Protein AF-A0A0P7K338-F1 (afdb_monomer_lite)

Secondary structure (DSSP, 8-state):
--HHHHHTTS-----PPP-TTEEEEEEE-TT-S-S--SS-SS--TT--EEEEE---TT--SEEEEGGGEE-GGGGTT-EEEEEESS--HHHHTTTTGGGTTS-EEEEEEETTSEEEEES--SSB-TTS-B--SEEEEEEEE-GGG--EEEEEEPPTTSEEEEEHHHHHHHHHHHHHHH-S---HHHHEEEEEHHHHTT-EEE-

Structure (mmCIF, N/CA/C/O backbone):
data_AF-A0A0P7K338-F1
#
_entry.id   AF-A0A0P7K338-F1
#
loop_
_atom_site.group_PDB
_atom_site.id
_atom_site.type_symbol
_atom_site.label_atom_id
_atom_site.label_alt_id
_atom_site.label_comp_id
_atom_site.label_asym_id
_atom_site.label_entity_id
_atom_site.label_seq_id
_atom_site.pdbx_PDB_ins_code
_atom_sit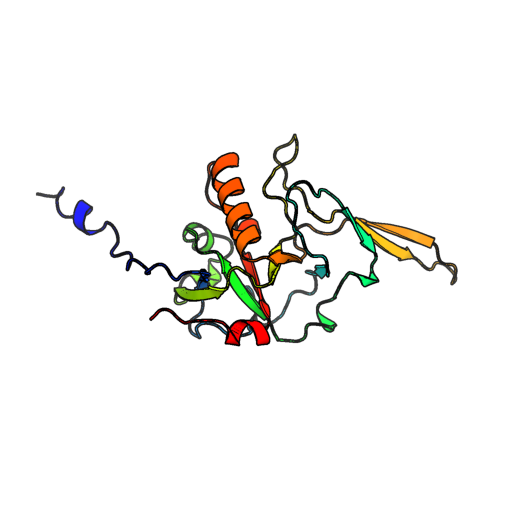e.Cartn_x
_atom_site.Cartn_y
_atom_site.Cartn_z
_atom_site.occupancy
_atom_site.B_iso_or_equiv
_atom_site.auth_seq_id
_atom_site.auth_comp_id
_atom_site.auth_asym_id
_atom_site.auth_atom_id
_atom_site.pdbx_PDB_model_num
ATOM 1 N N . MET A 1 1 ? -1.110 19.891 43.841 1.00 43.97 1 MET A N 1
ATOM 2 C CA . MET A 1 1 ? -2.452 19.425 43.417 1.00 43.97 1 MET A CA 1
ATOM 3 C C . MET A 1 1 ? -2.664 19.526 41.890 1.00 43.97 1 MET A C 1
ATOM 5 O O . MET A 1 1 ? -3.799 19.545 41.449 1.00 43.97 1 MET A O 1
ATOM 9 N N . ILE A 1 2 ? -1.595 19.533 41.072 1.00 40.31 2 ILE A N 1
ATOM 10 C CA . ILE A 1 2 ? -1.665 19.670 39.594 1.00 40.31 2 ILE A CA 1
ATOM 11 C C . ILE A 1 2 ? -1.212 18.378 38.876 1.00 40.31 2 ILE A C 1
ATOM 13 O O . ILE A 1 2 ? -1.628 18.087 37.762 1.00 40.31 2 ILE A O 1
ATOM 17 N N . THR A 1 3 ? -0.459 17.509 39.555 1.00 36.75 3 THR A N 1
ATOM 18 C CA . THR A 1 3 ? 0.111 16.278 38.978 1.00 36.75 3 THR A CA 1
ATOM 19 C C . THR A 1 3 ? -0.914 15.161 38.737 1.00 36.75 3 THR A C 1
ATOM 21 O O . THR A 1 3 ? -0.716 14.315 37.870 1.00 36.75 3 THR A O 1
ATOM 24 N N . LYS A 1 4 ? -2.050 15.166 39.453 1.00 36.22 4 LYS A N 1
ATOM 25 C CA . LYS A 1 4 ? -3.122 14.171 39.258 1.00 36.22 4 LYS A CA 1
ATOM 26 C C . LYS A 1 4 ? -3.992 14.441 38.024 1.00 36.22 4 LYS A C 1
ATOM 28 O O . LYS A 1 4 ? -4.578 13.497 37.509 1.00 36.22 4 LYS A O 1
ATOM 33 N N . LEU A 1 5 ? -4.037 15.677 37.515 1.00 32.03 5 LEU A N 1
ATOM 34 C CA . LEU A 1 5 ? -4.848 16.014 36.337 1.00 32.03 5 LEU A CA 1
ATOM 35 C C . LEU A 1 5 ? -4.173 15.567 35.028 1.00 32.03 5 LEU A C 1
ATOM 37 O O . LEU A 1 5 ? -4.840 15.066 34.133 1.00 32.03 5 LEU A O 1
ATOM 41 N N . LEU A 1 6 ? -2.839 15.639 34.954 1.00 29.81 6 LEU A N 1
ATOM 42 C CA . LEU A 1 6 ? -2.064 15.193 33.785 1.00 29.81 6 LEU A CA 1
ATOM 43 C C . LEU A 1 6 ? -2.003 13.665 33.632 1.00 29.81 6 LEU A C 1
ATOM 45 O O . LEU A 1 6 ? -1.716 13.165 32.550 1.00 29.81 6 LEU A O 1
ATOM 49 N N . THR A 1 7 ? -2.313 12.911 34.691 1.00 32.31 7 THR A N 1
ATOM 50 C CA . THR A 1 7 ? -2.378 11.441 34.612 1.00 32.31 7 THR A CA 1
ATOM 51 C C . THR A 1 7 ? -3.732 10.960 34.071 1.00 32.31 7 THR A C 1
ATOM 53 O O . THR A 1 7 ? -3.823 9.852 33.556 1.00 32.31 7 THR A O 1
ATOM 56 N N . LEU A 1 8 ? -4.770 11.806 34.119 1.00 31.03 8 LEU A N 1
ATOM 57 C CA . LEU A 1 8 ? -6.126 11.476 33.661 1.00 31.03 8 LEU A CA 1
ATOM 58 C C . LEU A 1 8 ? -6.358 11.746 32.161 1.00 31.03 8 LEU A C 1
ATOM 60 O O . LEU A 1 8 ? -7.398 11.374 31.631 1.00 31.03 8 LEU A O 1
ATOM 64 N N . ILE A 1 9 ? -5.389 12.367 31.476 1.00 34.53 9 ILE A N 1
ATOM 65 C CA . ILE A 1 9 ? -5.403 12.623 30.020 1.00 34.53 9 ILE A CA 1
ATOM 66 C C . ILE A 1 9 ? -4.460 11.644 29.290 1.00 34.53 9 ILE A C 1
ATOM 68 O O . ILE A 1 9 ? -4.141 11.806 28.118 1.00 34.53 9 ILE A O 1
ATOM 72 N N . LYS A 1 10 ? -4.039 10.555 29.947 1.00 37.25 10 LYS A N 1
ATOM 73 C CA . LYS A 1 10 ? -3.557 9.369 29.230 1.00 37.25 10 LYS A CA 1
ATOM 74 C C . LYS A 1 10 ? -4.766 8.579 28.743 1.00 37.25 10 LYS A C 1
ATOM 76 O O . LYS A 1 10 ? -5.203 7.625 29.369 1.00 37.25 10 LYS A O 1
ATOM 81 N N . SER A 1 11 ? -5.320 9.087 27.645 1.00 42.19 11 SER A N 1
ATOM 82 C CA . SER A 1 11 ? -5.909 8.319 26.557 1.00 42.19 11 SER A CA 1
ATOM 83 C C . SER A 1 11 ? -6.795 7.137 26.977 1.00 42.19 11 SER A C 1
ATOM 85 O O . SER A 1 11 ? -6.319 6.015 27.150 1.00 42.19 11 SER A O 1
ATOM 87 N N . ASN A 1 12 ? -8.111 7.367 27.014 1.00 36.34 12 ASN A N 1
ATOM 88 C CA . ASN A 1 12 ? -9.118 6.319 26.814 1.00 36.34 12 ASN A CA 1
ATOM 89 C C . ASN A 1 12 ? -8.981 5.748 25.385 1.00 36.34 12 ASN A C 1
ATOM 91 O O . ASN A 1 12 ? -9.866 5.917 24.547 1.00 36.34 12 ASN A O 1
ATOM 95 N N . VAL A 1 13 ? -7.852 5.105 25.074 1.00 49.19 13 VAL A N 1
ATOM 96 C CA . VAL A 1 13 ? -7.744 4.237 23.904 1.00 49.19 13 VAL A CA 1
ATOM 97 C C . VAL A 1 13 ? -8.618 3.049 24.248 1.00 49.19 13 VAL A C 1
ATOM 99 O O . VAL A 1 13 ? -8.261 2.215 25.078 1.00 49.19 13 VAL A O 1
ATOM 102 N N . LYS A 1 14 ? -9.815 3.029 23.666 1.00 54.53 14 LYS A N 1
ATOM 103 C CA . LYS A 1 14 ? -10.684 1.860 23.664 1.00 54.53 14 LYS A CA 1
ATOM 104 C C . LYS A 1 14 ? -9.824 0.700 23.168 1.00 54.53 14 LYS A C 1
ATOM 106 O O . LYS A 1 14 ? -9.408 0.706 22.015 1.00 54.53 14 LYS A O 1
ATOM 111 N N . GLN A 1 15 ? -9.475 -0.221 24.063 1.00 66.31 15 GLN A N 1
ATOM 112 C CA . GLN A 1 15 ? -8.642 -1.364 23.716 1.00 66.31 15 GLN A CA 1
ATOM 113 C C . GLN A 1 15 ? -9.436 -2.195 22.708 1.00 66.31 15 GLN A C 1
ATOM 115 O O . GLN A 1 15 ? -10.453 -2.795 23.057 1.00 66.31 15 GLN A O 1
ATOM 120 N N . ILE A 1 16 ? -9.037 -2.133 21.439 1.00 75.25 16 ILE A N 1
ATOM 121 C CA . ILE A 1 16 ? -9.683 -2.902 20.381 1.00 75.25 16 ILE A CA 1
ATOM 122 C C . ILE A 1 16 ? -9.280 -4.362 20.616 1.00 75.25 16 ILE A C 1
ATOM 124 O O . ILE A 1 16 ? -8.080 -4.639 20.672 1.00 75.25 16 ILE A O 1
ATOM 128 N N . PRO A 1 17 ? -10.234 -5.289 20.815 1.00 79.75 17 PRO A N 1
ATOM 129 C CA . PRO A 1 17 ? -9.889 -6.674 21.099 1.00 79.75 17 PRO A CA 1
ATOM 130 C C . PRO A 1 17 ? -9.141 -7.295 19.917 1.00 79.75 17 PRO A C 1
ATOM 132 O O . PRO A 1 17 ? -9.312 -6.891 18.768 1.00 79.75 17 PRO A O 1
ATOM 135 N N . GLU A 1 18 ? -8.310 -8.295 20.166 1.00 83.81 18 GLU A N 1
ATOM 136 C CA . GLU A 1 18 ? -7.727 -9.061 19.069 1.00 83.81 18 GLU A CA 1
ATOM 137 C C . GLU A 1 18 ? -8.797 -9.951 18.424 1.00 83.81 18 GLU A C 1
ATOM 139 O O . GLU A 1 18 ? -9.723 -10.428 19.084 1.00 83.81 18 GLU A O 1
ATOM 144 N N . LYS A 1 19 ? -8.673 -10.180 17.116 1.00 88.25 19 LYS A N 1
ATOM 145 C CA . LYS A 1 19 ? -9.502 -11.132 16.376 1.00 88.25 19 LYS A CA 1
ATOM 146 C C . LYS A 1 19 ? -8.582 -12.068 15.611 1.00 88.25 19 LYS A C 1
ATOM 148 O O . LYS A 1 19 ? -7.829 -11.622 14.746 1.00 88.25 19 LYS A O 1
ATOM 153 N N . GLU A 1 20 ? -8.644 -13.353 15.941 1.00 91.12 20 GLU A N 1
ATOM 154 C CA . GLU A 1 20 ? -7.806 -14.380 15.322 1.00 91.12 20 GLU A CA 1
ATOM 155 C C . GLU A 1 20 ? -7.922 -14.352 13.788 1.00 91.12 20 GLU A C 1
ATOM 157 O O . GLU A 1 20 ? -8.992 -14.104 13.225 1.00 91.12 20 GLU A O 1
ATOM 162 N N . GLY A 1 21 ? -6.787 -14.529 13.105 1.00 92.44 21 GLY A N 1
ATOM 163 C CA . GLY A 1 21 ? -6.700 -14.480 11.641 1.00 92.44 21 GLY A CA 1
ATOM 164 C C . GLY A 1 21 ? -6.956 -13.104 11.012 1.00 92.44 21 GLY A C 1
ATOM 165 O O . GLY A 1 21 ? -6.910 -12.979 9.791 1.00 92.44 21 GLY A O 1
ATOM 166 N N . CYS A 1 22 ? -7.203 -12.059 11.805 1.00 93.75 22 CYS A N 1
ATOM 167 C CA . CYS A 1 22 ? -7.485 -10.714 11.317 1.00 93.75 22 CYS A CA 1
ATOM 168 C C . CYS A 1 22 ? -6.488 -9.693 11.869 1.00 93.75 22 CYS A C 1
ATOM 170 O O . CYS A 1 22 ? -5.829 -9.912 12.885 1.00 93.75 22 CYS A O 1
ATOM 172 N N . ALA A 1 23 ? -6.404 -8.548 11.206 1.00 92.00 23 ALA A N 1
ATOM 173 C CA . ALA A 1 23 ? -5.727 -7.366 11.718 1.00 92.00 23 ALA A CA 1
ATOM 174 C C . ALA A 1 23 ? -6.585 -6.122 11.503 1.00 92.00 23 ALA A C 1
ATOM 176 O O . ALA A 1 23 ? -7.559 -6.143 10.746 1.00 92.00 23 ALA A O 1
ATOM 177 N N . ILE A 1 24 ? -6.248 -5.061 12.227 1.00 93.00 24 ILE A N 1
ATOM 178 C CA . ILE A 1 24 ? -7.016 -3.823 12.226 1.00 93.00 24 ILE A CA 1
ATOM 179 C C . ILE A 1 24 ? -6.519 -2.938 11.085 1.00 93.00 24 ILE A C 1
ATOM 181 O O . ILE A 1 24 ? -5.318 -2.776 10.860 1.00 93.00 24 ILE A O 1
ATOM 185 N N . ILE A 1 25 ? -7.474 -2.353 10.378 1.00 94.25 25 ILE A N 1
ATOM 186 C CA . ILE A 1 25 ? -7.258 -1.204 9.510 1.00 94.25 25 ILE A CA 1
ATOM 187 C C . ILE A 1 25 ? -8.110 -0.049 10.018 1.00 94.25 25 ILE A C 1
ATOM 189 O O . ILE A 1 25 ? -9.137 -0.255 10.678 1.00 94.25 25 ILE A O 1
ATOM 193 N N . HIS A 1 26 ? -7.724 1.167 9.661 1.00 92.31 26 HIS A N 1
ATOM 194 C CA . HIS A 1 26 ? -8.540 2.337 9.918 1.00 92.31 26 HIS A CA 1
ATOM 195 C C . HIS A 1 26 ? -8.686 3.233 8.695 1.00 92.31 26 HIS A C 1
ATOM 197 O O . HIS A 1 26 ? -7.924 3.163 7.731 1.00 92.31 26 HIS A O 1
ATOM 203 N N . ARG A 1 27 ? -9.695 4.098 8.739 1.00 90.88 27 ARG A N 1
ATOM 204 C CA . ARG A 1 27 ? -9.958 5.101 7.711 1.00 90.88 27 ARG A CA 1
ATOM 205 C C . ARG A 1 27 ? -10.500 6.379 8.331 1.00 90.88 27 ARG A C 1
ATOM 207 O O . ARG A 1 27 ? -11.447 6.329 9.115 1.00 90.88 27 ARG A O 1
ATOM 214 N N . TYR A 1 28 ? -9.938 7.511 7.921 1.00 88.44 28 TYR A N 1
ATOM 215 C CA . TYR A 1 28 ? -10.474 8.835 8.222 1.00 88.44 28 TYR A CA 1
ATOM 216 C C . TYR A 1 28 ? -11.585 9.178 7.224 1.00 88.44 28 TYR A C 1
ATOM 218 O O . TYR A 1 28 ? -11.314 9.411 6.045 1.00 88.44 28 TYR A O 1
ATOM 226 N N . SER A 1 29 ? -12.841 9.114 7.667 1.00 87.94 29 SER A N 1
ATOM 227 C CA . SER A 1 29 ? -14.023 9.445 6.864 1.00 87.94 29 SER A CA 1
ATOM 228 C C . SER A 1 29 ? -15.270 9.567 7.740 1.00 87.94 29 SER A C 1
ATOM 230 O O . SER A 1 29 ? -15.487 8.754 8.632 1.00 87.94 29 SER A O 1
ATOM 232 N N . ASN A 1 30 ? -16.165 10.505 7.439 1.00 88.00 30 ASN A N 1
ATOM 233 C CA . ASN A 1 30 ? -17.466 10.566 8.119 1.00 88.00 30 ASN A CA 1
ATOM 234 C C . ASN A 1 30 ? -18.442 9.463 7.672 1.00 88.00 30 ASN A C 1
ATOM 236 O O . ASN A 1 30 ? -19.353 9.123 8.422 1.00 88.00 30 ASN A O 1
ATOM 240 N N . ASP A 1 31 ? -18.203 8.849 6.510 1.00 87.94 31 ASP A N 1
ATOM 241 C CA . ASP A 1 31 ? -19.067 7.816 5.920 1.00 87.94 31 ASP A CA 1
ATOM 242 C C . ASP A 1 31 ? -18.612 6.381 6.256 1.00 87.94 31 ASP A C 1
ATOM 244 O O . ASP A 1 31 ? -19.127 5.408 5.704 1.00 87.94 31 ASP A O 1
ATOM 248 N N . GLY A 1 32 ? -17.609 6.215 7.124 1.00 88.19 32 GLY A N 1
ATOM 249 C CA . GLY A 1 32 ? -17.041 4.903 7.433 1.00 88.19 32 GLY A CA 1
ATOM 250 C C . GLY A 1 32 ? -16.167 4.346 6.306 1.00 88.19 32 GLY A C 1
ATOM 251 O O . GLY A 1 32 ? -15.305 5.043 5.771 1.00 88.19 32 GLY A O 1
ATOM 252 N N . PHE A 1 33 ? -16.351 3.071 5.952 1.00 88.75 33 PHE A N 1
ATOM 253 C CA . PHE A 1 33 ? -15.608 2.389 4.882 1.00 88.75 33 PHE A CA 1
ATOM 254 C C . PHE A 1 33 ? -16.433 2.369 3.589 1.00 88.75 33 PHE A C 1
ATOM 256 O O . PHE A 1 33 ? -17.432 1.663 3.483 1.00 88.75 33 PHE A O 1
ATOM 263 N N . THR A 1 34 ? -16.007 3.147 2.595 1.00 83.94 34 THR A N 1
ATOM 264 C CA . THR A 1 34 ? -16.685 3.329 1.304 1.00 83.94 34 THR A CA 1
ATOM 265 C C . THR A 1 34 ? -15.660 3.364 0.177 1.00 83.94 34 THR A C 1
ATOM 267 O O . THR A 1 34 ? -14.519 3.774 0.386 1.00 83.94 34 THR A O 1
ATOM 270 N N . CYS A 1 35 ? -16.058 2.974 -1.037 1.00 77.44 35 CYS A N 1
ATOM 271 C CA . CYS A 1 35 ? -15.207 3.083 -2.224 1.00 77.44 35 CYS A CA 1
ATOM 272 C C . CYS A 1 35 ? -15.053 4.546 -2.654 1.00 77.44 35 CYS A C 1
ATOM 274 O O . CYS A 1 35 ? -15.705 5.003 -3.590 1.00 77.44 35 CYS A O 1
ATOM 276 N N . LYS A 1 36 ? -14.220 5.286 -1.928 1.00 71.69 36 LYS A N 1
ATOM 277 C CA . LYS A 1 36 ? -13.873 6.667 -2.227 1.00 71.69 36 LYS A CA 1
ATOM 278 C C . LYS A 1 36 ? -12.359 6.854 -2.056 1.00 71.69 36 LYS A C 1
ATOM 280 O O . LYS A 1 36 ? -11.820 6.412 -1.029 1.00 71.69 36 LYS A O 1
ATOM 285 N N . PRO A 1 37 ? -11.686 7.491 -3.032 1.00 67.94 37 PRO A N 1
ATOM 286 C CA . PRO A 1 37 ? -10.260 7.806 -2.961 1.00 67.94 37 PRO A CA 1
ATOM 287 C C . PRO A 1 37 ? -9.898 8.610 -1.709 1.00 67.94 37 PRO A C 1
ATOM 289 O O . PRO A 1 37 ? -10.715 9.356 -1.161 1.00 67.94 37 PRO A O 1
ATOM 292 N N . LEU A 1 38 ? -8.645 8.470 -1.269 1.00 66.62 38 LEU A N 1
ATOM 293 C CA . LEU A 1 38 ? -8.162 9.087 -0.036 1.00 66.62 38 LEU A CA 1
ATOM 294 C C . LEU A 1 38 ? -8.154 10.624 -0.111 1.00 66.62 38 LEU A C 1
ATOM 296 O O . LEU A 1 38 ? -8.656 11.280 0.804 1.00 66.62 38 LEU A O 1
ATOM 300 N N . LYS A 1 39 ? -7.610 11.191 -1.201 1.00 66.00 39 LYS A N 1
ATOM 301 C CA . LYS A 1 39 ? -7.237 12.617 -1.300 1.00 66.00 39 LYS A CA 1
ATOM 302 C C . LYS A 1 39 ? -8.254 13.522 -2.003 1.00 66.00 39 LYS A C 1
ATOM 304 O O . LYS A 1 39 ? -8.375 14.682 -1.628 1.00 66.00 39 LYS A O 1
ATOM 309 N N . SER A 1 40 ? -8.999 13.039 -2.997 1.00 61.41 40 SER A N 1
ATOM 310 C CA . SER A 1 40 ? -10.081 13.820 -3.618 1.00 61.41 40 SER A CA 1
ATOM 311 C C . SER A 1 40 ? -11.006 12.930 -4.435 1.00 61.41 40 SER A C 1
ATOM 313 O O . SER A 1 40 ? -10.544 11.909 -4.930 1.00 61.41 40 SER A O 1
ATOM 315 N N . ASP A 1 41 ? -12.257 13.348 -4.641 1.00 53.78 41 ASP A N 1
ATOM 316 C CA . ASP A 1 41 ? -13.270 12.658 -5.465 1.00 53.78 41 ASP A CA 1
ATOM 317 C C . ASP A 1 41 ? -12.816 12.447 -6.924 1.00 53.78 41 ASP A C 1
ATOM 319 O O . ASP A 1 41 ? -13.400 11.651 -7.657 1.00 53.78 41 ASP A O 1
ATOM 323 N N . VAL A 1 42 ? -11.742 13.129 -7.330 1.00 47.09 42 VAL A N 1
ATOM 324 C CA . VAL A 1 42 ? -11.057 12.974 -8.608 1.00 47.09 42 VAL A CA 1
ATOM 325 C C . VAL A 1 42 ? -9.713 12.281 -8.358 1.00 47.09 42 VAL A C 1
ATOM 327 O O . VAL A 1 42 ? -8.822 12.833 -7.706 1.00 47.09 42 VAL A O 1
ATOM 330 N N . HIS A 1 43 ? -9.522 11.066 -8.876 1.00 48.59 43 HIS A N 1
ATOM 331 C CA . HIS A 1 43 ? -8.175 10.494 -8.924 1.00 48.59 43 HIS A CA 1
ATOM 332 C C . HIS A 1 43 ? -7.291 11.414 -9.773 1.00 48.59 43 HIS A C 1
ATOM 334 O O . HIS A 1 43 ? -7.592 11.678 -10.938 1.00 48.59 43 HIS A O 1
ATOM 340 N N . ARG A 1 44 ? -6.192 11.918 -9.200 1.00 48.72 44 ARG A N 1
ATOM 341 C CA . ARG A 1 44 ? -5.139 12.514 -10.025 1.00 48.72 44 ARG A CA 1
ATOM 342 C C . ARG A 1 44 ? -4.527 11.370 -10.833 1.00 48.72 44 ARG A C 1
ATOM 344 O O . ARG A 1 44 ? -4.085 10.386 -10.255 1.00 48.72 44 ARG A O 1
ATOM 351 N N . TYR A 1 45 ? -4.566 11.509 -12.152 1.00 48.78 45 TYR A N 1
ATOM 352 C CA . TYR A 1 45 ? -4.202 10.556 -13.208 1.00 48.78 45 TYR A CA 1
ATOM 353 C C . TYR A 1 45 ? -2.730 10.058 -13.204 1.00 48.78 45 TYR A C 1
ATOM 355 O O . TYR A 1 45 ? -2.125 9.961 -14.266 1.00 48.78 45 TYR A O 1
ATOM 363 N N . GLY A 1 46 ? -2.116 9.778 -12.049 1.00 59.66 46 GLY A N 1
ATOM 364 C CA . GLY A 1 46 ? -0.671 9.521 -11.952 1.00 59.66 46 GLY A CA 1
ATOM 365 C C . GLY A 1 46 ? -0.228 8.264 -11.204 1.00 59.66 46 GLY A C 1
ATOM 366 O O . GLY A 1 46 ? 0.957 7.966 -11.253 1.00 59.66 46 GLY A O 1
ATOM 367 N N . GLU A 1 47 ? -1.122 7.548 -10.517 1.00 75.81 47 GLU A N 1
ATOM 368 C CA . GLU A 1 47 ? -0.770 6.328 -9.770 1.00 75.81 47 GLU A CA 1
ATOM 369 C C . GLU A 1 47 ? -1.151 5.090 -10.589 1.00 75.81 47 GLU A C 1
ATOM 371 O O . GLU A 1 47 ? -2.296 4.977 -11.038 1.00 75.81 47 GLU A O 1
ATOM 376 N N . ASN A 1 48 ? -0.215 4.160 -10.773 1.00 81.56 48 ASN A N 1
ATOM 377 C CA . ASN A 1 48 ? -0.486 2.876 -11.410 1.00 81.56 48 ASN A CA 1
ATOM 378 C C . ASN A 1 48 ? -0.624 1.752 -10.385 1.00 81.56 48 ASN A C 1
ATOM 380 O O . ASN A 1 48 ? -0.096 1.825 -9.278 1.00 81.56 48 ASN A O 1
ATOM 384 N N . PHE A 1 49 ? -1.297 0.678 -10.787 1.00 86.00 49 PHE A N 1
ATOM 385 C CA . PHE A 1 49 ? -1.414 -0.545 -10.009 1.00 86.00 49 PHE A CA 1
ATOM 386 C C . PHE A 1 49 ? -0.740 -1.677 -10.780 1.00 86.00 49 PHE A C 1
ATOM 388 O O . PHE A 1 49 ? -1.215 -2.108 -11.829 1.00 86.00 49 PHE A O 1
ATOM 395 N N . ILE A 1 50 ? 0.397 -2.127 -10.277 1.00 89.44 50 ILE A N 1
ATOM 396 C CA . ILE A 1 50 ? 1.244 -3.141 -10.889 1.00 89.44 50 ILE A CA 1
ATOM 397 C C . ILE A 1 50 ? 0.775 -4.501 -10.366 1.00 89.44 50 ILE A C 1
ATOM 399 O O . ILE A 1 50 ? 0.835 -4.762 -9.163 1.00 89.44 50 ILE A O 1
ATOM 403 N N . ASP A 1 51 ? 0.270 -5.349 -11.258 1.00 88.69 51 ASP A N 1
ATOM 404 C CA . ASP A 1 51 ? -0.343 -6.653 -10.975 1.00 88.69 51 ASP A CA 1
ATOM 405 C C . ASP A 1 51 ? 0.713 -7.720 -10.656 1.00 88.69 51 ASP A C 1
ATOM 407 O O . ASP A 1 51 ? 0.854 -8.732 -11.335 1.00 88.69 51 ASP A O 1
ATOM 411 N N . ILE A 1 52 ? 1.487 -7.448 -9.609 1.00 90.75 52 ILE A N 1
ATOM 412 C CA . ILE A 1 52 ? 2.514 -8.316 -9.053 1.00 90.75 52 ILE A CA 1
ATOM 413 C C . ILE A 1 52 ? 2.259 -8.496 -7.560 1.00 90.75 52 ILE A C 1
ATOM 415 O O . ILE A 1 52 ? 1.938 -7.542 -6.845 1.00 90.75 52 ILE A O 1
ATOM 419 N N . VAL A 1 53 ? 2.428 -9.728 -7.082 1.00 94.69 53 VAL A N 1
ATOM 420 C CA . VAL A 1 53 ? 2.299 -10.064 -5.664 1.00 94.69 53 VAL A CA 1
ATOM 421 C C . VAL A 1 53 ? 3.678 -10.088 -5.020 1.00 94.69 53 VAL A C 1
ATOM 423 O O . VAL A 1 53 ? 4.513 -10.931 -5.340 1.00 94.69 53 VAL A O 1
ATOM 426 N N . ILE A 1 54 ? 3.902 -9.192 -4.066 1.00 95.44 54 ILE A N 1
ATOM 427 C CA . ILE A 1 54 ? 5.130 -9.145 -3.279 1.00 95.44 54 ILE A CA 1
ATOM 428 C C . ILE A 1 54 ? 5.015 -10.102 -2.095 1.00 95.44 54 ILE A C 1
ATOM 430 O O . ILE A 1 54 ? 4.220 -9.892 -1.176 1.00 95.44 54 ILE A O 1
ATOM 434 N N . THR A 1 55 ? 5.845 -11.142 -2.097 1.00 94.56 55 THR A N 1
ATOM 435 C CA . THR A 1 55 ? 5.930 -12.130 -1.007 1.00 94.56 55 THR A CA 1
ATOM 436 C C . THR A 1 55 ? 7.282 -12.143 -0.298 1.00 94.56 55 THR A C 1
ATOM 438 O O . THR A 1 55 ? 7.379 -12.687 0.802 1.00 94.56 55 THR A O 1
ATOM 441 N N . ASP A 1 56 ? 8.314 -11.544 -0.900 1.00 94.75 56 ASP A N 1
ATOM 442 C CA . ASP A 1 56 ? 9.669 -11.473 -0.354 1.00 94.75 56 ASP A CA 1
ATOM 443 C C . ASP A 1 56 ? 10.156 -10.019 -0.281 1.00 94.75 56 ASP A C 1
ATOM 445 O O . ASP A 1 56 ? 10.267 -9.318 -1.288 1.00 94.75 56 ASP A O 1
ATOM 449 N N . PHE A 1 57 ? 10.521 -9.570 0.921 1.00 94.88 57 PHE A N 1
ATOM 450 C CA . PHE A 1 57 ? 11.145 -8.268 1.114 1.00 94.88 57 PHE A CA 1
ATOM 451 C C . PHE A 1 57 ? 12.604 -8.222 0.694 1.00 94.88 57 PHE A C 1
ATOM 453 O O . PHE A 1 57 ? 13.268 -7.271 1.073 1.00 94.88 57 PHE A O 1
ATOM 460 N N . LYS A 1 58 ? 13.147 -9.177 -0.055 1.00 91.12 58 LYS A N 1
ATOM 461 C CA . LYS A 1 58 ? 14.435 -9.036 -0.752 1.00 91.12 58 LYS A CA 1
ATOM 462 C C . LYS A 1 58 ? 14.286 -8.576 -2.200 1.00 91.12 58 LYS A C 1
ATOM 464 O O . LYS A 1 58 ? 15.285 -8.177 -2.784 1.00 91.12 58 LYS A O 1
ATOM 469 N N . MET A 1 59 ? 13.069 -8.580 -2.749 1.00 90.50 59 MET A N 1
ATOM 470 C CA . MET A 1 59 ? 12.780 -8.057 -4.089 1.00 90.50 59 MET A CA 1
ATOM 471 C C . MET A 1 59 ? 13.114 -6.567 -4.162 1.00 90.50 59 MET A C 1
ATOM 473 O O . MET A 1 59 ? 12.664 -5.786 -3.316 1.00 90.50 59 MET A O 1
ATOM 477 N N . ARG A 1 60 ? 13.924 -6.157 -5.136 1.00 89.25 60 ARG A N 1
ATOM 478 C CA . ARG A 1 60 ? 14.400 -4.772 -5.260 1.00 89.25 60 ARG A CA 1
ATOM 479 C C . ARG A 1 60 ? 14.525 -4.401 -6.717 1.00 89.25 60 ARG A C 1
ATOM 481 O O . ARG A 1 60 ? 15.271 -5.049 -7.443 1.00 89.25 60 ARG A O 1
ATOM 488 N N . ASN A 1 61 ? 13.896 -3.293 -7.097 1.00 89.12 61 ASN A N 1
ATOM 489 C CA . ASN A 1 61 ? 13.985 -2.762 -8.451 1.00 89.12 61 ASN A CA 1
ATOM 490 C C . ASN A 1 61 ? 13.682 -3.815 -9.534 1.00 89.12 61 ASN A C 1
ATOM 492 O O . ASN A 1 61 ? 14.315 -3.822 -10.591 1.00 89.12 61 ASN A O 1
ATOM 496 N N . GLU A 1 62 ? 12.720 -4.698 -9.263 1.00 91.19 62 GLU A N 1
ATOM 497 C CA . GLU A 1 62 ? 12.265 -5.698 -10.219 1.00 91.19 62 GLU A CA 1
ATOM 498 C C . GLU A 1 62 ? 11.778 -5.017 -11.498 1.00 91.19 62 GLU A C 1
ATOM 500 O O . GLU A 1 62 ? 11.307 -3.870 -11.483 1.00 91.19 62 GLU A O 1
ATOM 505 N N . LYS A 1 63 ? 11.907 -5.738 -12.609 1.00 90.75 63 LYS A N 1
ATOM 506 C CA . LYS A 1 63 ? 11.468 -5.277 -13.924 1.00 90.75 63 LYS A CA 1
ATOM 507 C C . LYS A 1 63 ? 10.193 -6.008 -14.306 1.00 90.75 63 LYS A C 1
ATOM 509 O O . LYS A 1 63 ? 10.186 -7.235 -14.325 1.00 90.75 63 LYS A O 1
ATOM 514 N N . VAL A 1 64 ? 9.158 -5.255 -14.649 1.00 89.88 64 VAL A N 1
ATOM 515 C CA . VAL A 1 64 ? 7.877 -5.787 -15.138 1.00 89.88 64 VAL A CA 1
ATOM 516 C C . VAL A 1 64 ? 7.620 -5.305 -16.558 1.00 89.88 64 VAL A C 1
ATOM 518 O O . VAL A 1 64 ? 8.222 -4.332 -17.011 1.00 89.88 64 VAL A O 1
ATOM 521 N N . ASN A 1 65 ? 6.733 -5.965 -17.283 1.00 87.81 65 ASN A N 1
ATOM 522 C CA . ASN A 1 65 ? 6.259 -5.513 -18.584 1.00 87.81 65 ASN A CA 1
ATOM 523 C C . ASN A 1 65 ? 5.043 -4.582 -18.437 1.00 87.81 65 ASN A C 1
ATOM 525 O O . ASN A 1 65 ? 4.329 -4.608 -17.438 1.00 87.81 65 ASN A O 1
ATOM 529 N N . GLU A 1 66 ? 4.799 -3.727 -19.434 1.00 85.12 66 GLU A N 1
ATOM 530 C CA . GLU A 1 66 ? 3.676 -2.773 -19.406 1.00 85.12 66 GLU A CA 1
ATOM 531 C C . GLU A 1 66 ? 2.296 -3.448 -19.259 1.00 85.12 66 GLU A C 1
ATOM 533 O O . GLU A 1 66 ? 1.392 -2.859 -18.675 1.00 85.12 66 GLU A O 1
ATOM 538 N N . ASP A 1 67 ? 2.114 -4.680 -19.735 1.00 83.94 67 ASP A N 1
ATOM 539 C CA . ASP A 1 67 ? 0.863 -5.442 -19.599 1.00 83.94 67 ASP A CA 1
ATOM 540 C C . ASP A 1 67 ? 0.562 -5.897 -18.158 1.00 83.94 67 ASP A C 1
ATOM 542 O O . ASP A 1 67 ? -0.597 -6.166 -17.811 1.00 83.94 67 ASP A O 1
ATOM 546 N N . GLU A 1 68 ? 1.581 -5.904 -17.296 1.00 84.44 68 GLU A N 1
ATOM 547 C CA . GLU A 1 68 ? 1.446 -6.093 -15.849 1.00 84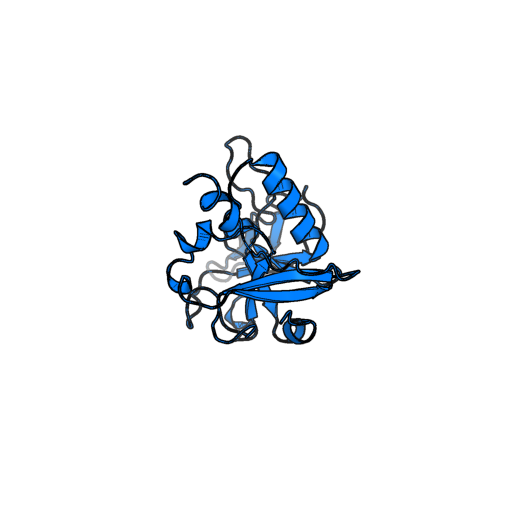.44 68 GLU A CA 1
ATOM 548 C C . GLU A 1 68 ? 0.957 -4.811 -15.153 1.00 84.44 68 GLU A C 1
ATOM 550 O O . GLU A 1 68 ? 0.562 -4.847 -13.990 1.00 84.44 68 GLU A O 1
ATOM 555 N N . ILE A 1 69 ? 0.908 -3.671 -15.850 1.00 82.81 69 ILE A N 1
ATOM 556 C CA . ILE A 1 69 ? 0.391 -2.416 -15.304 1.00 82.81 69 ILE A CA 1
ATOM 557 C C . ILE A 1 69 ? -1.098 -2.286 -15.597 1.00 82.81 69 ILE A C 1
ATOM 559 O O . ILE A 1 69 ? -1.540 -2.080 -16.729 1.00 82.81 69 ILE A O 1
ATOM 563 N N . LYS A 1 70 ? -1.900 -2.318 -14.539 1.00 75.19 70 LYS A N 1
ATOM 564 C CA . LYS A 1 70 ? -3.311 -1.953 -14.591 1.00 75.19 70 LYS A CA 1
ATOM 565 C C . LYS A 1 70 ? -3.416 -0.442 -14.380 1.00 75.19 70 LYS A C 1
ATOM 567 O O . LYS A 1 70 ? -3.204 0.074 -13.283 1.00 75.19 70 LYS A O 1
ATOM 572 N N . THR A 1 71 ? -3.726 0.290 -15.447 1.00 63.53 71 THR A N 1
ATOM 573 C CA . THR A 1 71 ? -4.014 1.726 -15.342 1.00 63.53 71 THR A CA 1
ATOM 574 C C . THR A 1 71 ? -5.393 1.963 -14.730 1.00 63.53 71 THR A C 1
ATOM 576 O O . THR A 1 71 ? -6.300 1.135 -14.823 1.00 63.53 71 THR A O 1
ATOM 579 N N . THR A 1 72 ? -5.560 3.133 -14.114 1.00 54.81 72 THR A N 1
ATOM 580 C CA . THR A 1 72 ? -6.763 3.560 -13.379 1.00 54.81 72 THR A CA 1
ATOM 581 C C . THR A 1 72 ? -8.060 3.523 -14.196 1.00 54.81 72 THR A C 1
ATOM 583 O O . THR A 1 72 ? -9.133 3.373 -13.614 1.00 54.81 72 THR A O 1
ATOM 586 N N . VAL A 1 73 ? -7.981 3.562 -15.532 1.00 51.69 73 VAL A N 1
ATOM 587 C CA . VAL A 1 73 ? -9.133 3.393 -16.442 1.00 51.69 73 VAL A CA 1
ATOM 588 C C . VAL A 1 73 ? -9.703 1.965 -16.389 1.00 51.69 73 VAL A C 1
ATOM 590 O O . VAL A 1 73 ? -10.891 1.765 -16.599 1.00 51.69 73 VAL A O 1
ATOM 593 N N . TYR A 1 74 ? -8.902 0.962 -16.017 1.00 48.34 74 TYR A N 1
ATOM 594 C CA . TYR A 1 74 ? -9.374 -0.409 -15.764 1.00 48.34 74 TYR A CA 1
ATOM 595 C C . TYR A 1 74 ? -9.966 -0.591 -14.355 1.00 48.34 74 TYR A C 1
ATOM 597 O O . TYR A 1 74 ? -10.534 -1.630 -14.022 1.00 48.34 74 TYR A O 1
ATOM 605 N N . MET A 1 75 ? -9.817 0.425 -13.506 1.00 54.25 75 MET A N 1
ATOM 606 C CA . MET A 1 75 ? -10.076 0.377 -12.072 1.00 54.25 75 MET A CA 1
ATOM 607 C C . MET A 1 75 ? -11.203 1.322 -11.646 1.00 54.25 75 MET A C 1
ATOM 609 O O . MET A 1 75 ? -11.274 1.695 -10.476 1.00 54.25 75 MET A O 1
ATOM 613 N N . GLU A 1 76 ? -12.087 1.710 -12.567 1.00 53.28 76 GLU A N 1
ATOM 614 C CA . GLU A 1 76 ? -13.181 2.649 -12.316 1.00 53.28 76 GLU A CA 1
ATOM 615 C C . GLU A 1 76 ? -13.924 2.351 -10.990 1.00 53.28 76 GLU A C 1
ATOM 617 O O . GLU A 1 76 ? -14.666 1.378 -10.840 1.00 53.28 76 GLU A O 1
ATOM 622 N N . GLN A 1 77 ? -13.693 3.230 -10.006 1.00 53.94 77 GLN A N 1
ATOM 623 C CA . GLN A 1 77 ? -14.563 3.526 -8.859 1.00 53.94 77 GLN A CA 1
ATOM 624 C C . GLN A 1 77 ? -14.839 2.412 -7.830 1.00 53.94 77 GLN A C 1
ATOM 626 O O . GLN A 1 77 ? -15.875 2.423 -7.162 1.00 53.94 77 GLN A O 1
ATOM 631 N N . LYS A 1 78 ? -13.924 1.460 -7.625 1.00 63.28 78 LYS A N 1
ATOM 632 C CA . LYS A 1 78 ? -14.127 0.363 -6.656 1.00 63.28 78 LYS A CA 1
ATOM 633 C C . LYS A 1 78 ? -13.061 0.277 -5.570 1.00 63.28 78 LYS A C 1
ATOM 635 O O . LYS A 1 78 ? -12.748 -0.828 -5.157 1.00 63.28 78 LYS A O 1
ATOM 640 N N . TRP A 1 79 ? -12.528 1.395 -5.078 1.00 69.94 79 TRP A N 1
ATOM 641 C CA . TRP A 1 79 ? -11.401 1.374 -4.134 1.00 69.94 79 TRP A CA 1
ATOM 642 C C . TRP A 1 79 ? -11.674 2.219 -2.903 1.00 69.94 79 TRP A C 1
ATOM 644 O O . TRP A 1 79 ? -12.179 3.334 -3.009 1.00 69.94 79 TRP A O 1
ATOM 654 N N . SER A 1 80 ? -11.338 1.691 -1.734 1.00 72.06 80 SER A N 1
ATOM 655 C CA . SER A 1 80 ? -11.356 2.403 -0.461 1.00 72.06 80 SER A CA 1
ATOM 656 C C . SER A 1 80 ? -9.925 2.613 -0.004 1.00 72.06 80 SER A C 1
ATOM 658 O O . SER A 1 80 ? -9.243 1.641 0.324 1.00 72.06 80 SER A O 1
ATOM 660 N N . GLY A 1 81 ? -9.490 3.873 0.020 1.00 78.62 81 GLY A N 1
ATOM 661 C CA . GLY A 1 81 ? -8.235 4.246 0.666 1.00 78.62 81 GLY A CA 1
ATOM 662 C C . GLY A 1 81 ? -8.367 4.075 2.176 1.00 78.62 81 GLY A C 1
ATOM 663 O O . GLY A 1 81 ? -9.286 4.637 2.783 1.00 78.62 81 GLY A O 1
ATOM 664 N N . CYS A 1 82 ? -7.477 3.278 2.753 1.00 83.62 82 CYS A N 1
ATOM 665 C CA . CYS A 1 82 ? -7.423 2.935 4.168 1.00 83.62 82 CYS A CA 1
ATOM 666 C C . CYS A 1 82 ? -5.967 2.984 4.653 1.00 83.62 82 CYS A C 1
ATO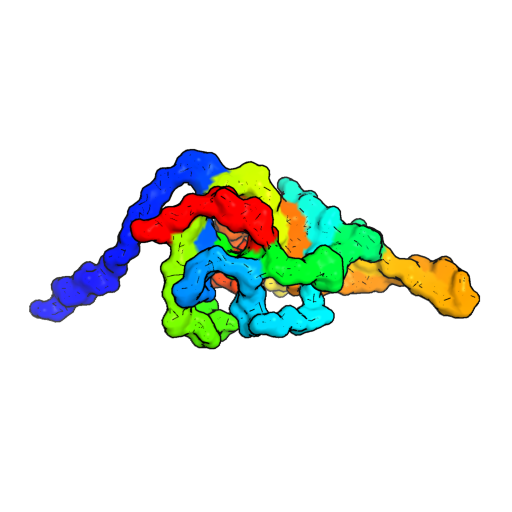M 668 O O . CYS A 1 82 ? -5.030 3.140 3.870 1.00 83.62 82 CYS A O 1
ATOM 670 N N . PHE A 1 83 ? -5.786 2.796 5.954 1.00 83.81 83 PHE A N 1
ATOM 671 C CA . PHE A 1 83 ? -4.486 2.708 6.596 1.00 83.81 83 PHE A CA 1
ATOM 672 C C . PHE A 1 83 ? -4.395 1.451 7.449 1.00 83.81 83 PHE A C 1
ATOM 674 O O . PHE A 1 83 ? -5.368 1.032 8.081 1.00 83.81 83 PHE A O 1
ATOM 681 N N . LEU A 1 84 ? -3.203 0.874 7.491 1.00 85.50 84 LEU A N 1
ATOM 682 C CA . LEU A 1 84 ? -2.810 -0.102 8.499 1.00 85.50 84 LEU A CA 1
ATOM 683 C C . LEU A 1 84 ? -2.878 0.543 9.892 1.00 85.50 84 LEU A C 1
ATOM 685 O O . LEU A 1 84 ? -2.567 1.727 10.040 1.00 85.50 84 LEU A O 1
ATOM 689 N N . ASP A 1 85 ? -3.288 -0.209 10.916 1.00 82.69 85 ASP A N 1
ATOM 690 C CA . ASP A 1 85 ? -3.446 0.345 12.264 1.00 82.69 85 ASP A CA 1
ATOM 691 C C . ASP A 1 85 ? -2.105 0.657 12.950 1.00 82.69 85 ASP A C 1
ATOM 693 O O . ASP A 1 85 ? -1.489 -0.178 13.610 1.00 82.69 85 ASP A O 1
ATOM 697 N N . VAL A 1 86 ? -1.646 1.894 12.759 1.00 79.19 86 VAL A N 1
ATOM 698 C CA . VAL A 1 86 ? -0.490 2.511 13.418 1.00 79.19 86 VAL A CA 1
ATOM 699 C C . VAL A 1 86 ? -0.843 3.923 13.887 1.00 79.19 86 VAL A C 1
ATOM 701 O O . VAL A 1 86 ? -1.905 4.456 13.549 1.00 79.19 86 VAL A O 1
ATOM 704 N N . ASP A 1 87 ? 0.040 4.548 14.673 1.00 79.88 87 ASP A N 1
ATOM 705 C CA . ASP A 1 87 ? -0.123 5.957 15.029 1.00 79.88 87 ASP A CA 1
ATOM 706 C C . ASP A 1 87 ? 0.071 6.858 13.801 1.00 79.88 87 ASP A C 1
ATOM 708 O O . ASP A 1 87 ? 1.177 7.228 13.409 1.00 79.88 87 ASP A O 1
ATOM 712 N N . THR A 1 88 ? -1.055 7.214 13.202 1.00 80.12 88 THR A N 1
ATOM 713 C CA . THR A 1 88 ? -1.188 8.103 12.050 1.00 80.12 88 THR A CA 1
ATOM 714 C C . THR A 1 88 ? -1.513 9.540 12.450 1.00 80.12 88 THR A C 1
ATOM 716 O O . THR A 1 88 ? -1.843 10.344 11.584 1.00 80.12 88 THR A O 1
ATOM 719 N N . THR A 1 89 ? -1.455 9.896 13.740 1.00 84.12 89 THR A N 1
ATOM 720 C CA . THR A 1 89 ? -1.840 11.242 14.211 1.00 84.12 89 THR A CA 1
ATOM 721 C C . THR A 1 89 ? -1.000 12.321 13.537 1.00 84.12 89 THR A C 1
ATOM 723 O O . THR A 1 89 ? -1.539 13.297 13.031 1.00 84.12 89 THR A O 1
ATOM 726 N N . HIS A 1 90 ? 0.303 12.080 13.410 1.00 86.06 90 HIS A N 1
ATOM 727 C CA . HIS A 1 90 ? 1.227 12.972 12.712 1.00 86.06 90 HIS A CA 1
ATOM 728 C C . HIS A 1 90 ? 0.885 13.185 11.225 1.00 86.06 90 HIS A C 1
ATOM 730 O O . HIS A 1 90 ? 1.208 14.226 10.658 1.00 86.06 90 HIS A O 1
ATOM 736 N N . LEU A 1 91 ? 0.191 12.236 10.582 1.00 86.12 91 LEU A N 1
ATOM 737 C CA . LEU A 1 91 ? -0.266 12.402 9.202 1.00 86.12 91 LEU A CA 1
ATOM 738 C C . LEU A 1 91 ? -1.392 13.439 9.107 1.00 86.12 91 LEU A C 1
ATOM 740 O O . LEU A 1 91 ? -1.486 14.121 8.088 1.00 86.12 91 LEU A O 1
ATOM 744 N N . LEU A 1 92 ? -2.213 13.597 10.154 1.00 86.69 92 LEU A N 1
ATOM 745 C CA . LEU A 1 92 ? -3.266 14.621 10.224 1.00 86.69 92 LEU A CA 1
ATOM 746 C C . LEU A 1 92 ? -2.698 16.036 10.373 1.00 86.69 92 LEU A C 1
ATOM 748 O O . LEU A 1 92 ? -3.356 16.989 9.974 1.00 86.69 92 LEU A O 1
ATOM 752 N N . ASP A 1 93 ? -1.477 16.183 10.880 1.00 85.94 93 ASP A N 1
ATOM 753 C CA . ASP A 1 93 ? -0.780 17.475 10.898 1.00 85.94 93 ASP A CA 1
ATOM 754 C C . ASP A 1 93 ? -0.092 17.780 9.553 1.00 85.94 93 ASP A C 1
ATOM 756 O O . ASP A 1 93 ? 0.327 18.909 9.297 1.00 85.94 93 ASP A O 1
ATOM 760 N N . GLY A 1 94 ? 0.011 16.781 8.669 1.00 85.31 94 GLY A N 1
ATOM 761 C CA . GLY A 1 94 ? 0.713 16.867 7.393 1.00 85.31 94 GLY A CA 1
ATOM 762 C C . GLY A 1 94 ? -0.162 16.492 6.200 1.00 85.31 94 GLY A C 1
ATOM 763 O O . GLY A 1 94 ? -1.122 17.186 5.846 1.00 85.31 94 GLY A O 1
ATOM 764 N N . VAL A 1 95 ? 0.209 15.390 5.542 1.00 82.50 95 VAL A N 1
ATOM 765 C CA . VAL A 1 95 ? -0.348 14.959 4.247 1.00 82.50 95 VAL A CA 1
ATOM 766 C C . VAL A 1 95 ? -1.844 14.635 4.281 1.00 82.50 95 VAL A C 1
ATOM 768 O O . VAL A 1 95 ? -2.473 14.658 3.227 1.00 82.50 95 VAL A O 1
ATOM 771 N N . LEU A 1 96 ? -2.426 14.398 5.461 1.00 85.81 96 LEU A N 1
ATOM 772 C CA . LEU A 1 96 ? -3.855 14.149 5.689 1.00 85.81 96 LEU A CA 1
ATOM 773 C C . LEU A 1 96 ? -4.558 15.287 6.442 1.00 85.81 96 LEU A C 1
ATOM 775 O O . LEU A 1 96 ? -5.654 15.086 6.957 1.00 85.81 96 LEU A O 1
ATOM 779 N N . SER A 1 97 ? -3.985 16.490 6.499 1.00 86.81 97 SER A N 1
ATOM 780 C CA . SER A 1 97 ? -4.590 17.640 7.201 1.00 86.81 97 SER A CA 1
ATOM 781 C C . SER A 1 97 ? -6.008 17.994 6.756 1.00 86.81 97 SER A C 1
ATOM 783 O O . SER A 1 97 ? -6.843 18.382 7.575 1.00 86.81 97 SER A O 1
ATOM 785 N N . PHE A 1 98 ? -6.340 17.751 5.490 1.00 83.94 98 PHE A N 1
ATOM 786 C CA . PHE A 1 98 ? -7.698 17.898 4.957 1.00 83.94 98 PHE A CA 1
ATOM 787 C C . PHE A 1 98 ? -8.718 16.889 5.535 1.00 83.94 98 PHE A C 1
ATOM 789 O O . PHE A 1 98 ? -9.915 17.048 5.316 1.00 83.94 98 PHE A O 1
ATOM 796 N N . ARG A 1 99 ? -8.262 15.864 6.269 1.00 85.19 99 ARG A N 1
ATOM 797 C CA . ARG A 1 99 ? -9.066 14.856 6.989 1.00 85.19 99 ARG A CA 1
ATOM 798 C C . ARG A 1 99 ? -9.057 15.058 8.509 1.00 85.19 99 ARG A C 1
ATOM 800 O O . ARG A 1 99 ? -9.610 14.231 9.223 1.00 85.19 99 ARG A O 1
ATOM 807 N N . SER A 1 100 ? -8.450 16.131 9.020 1.00 86.38 100 SER A N 1
ATOM 808 C CA . SER A 1 100 ? -8.319 16.396 10.467 1.00 86.38 100 SER A CA 1
ATOM 809 C C . SER A 1 100 ? -9.650 16.458 11.229 1.00 86.38 100 SER A C 1
ATOM 811 O O . SER A 1 100 ? -9.674 16.214 12.433 1.00 86.38 100 SER A O 1
ATOM 813 N N . LEU A 1 101 ? -10.755 16.750 10.535 1.00 87.50 101 LEU A N 1
ATOM 814 C CA . LEU A 1 101 ? -12.106 16.805 11.102 1.00 87.50 101 LEU A CA 1
ATOM 815 C C . LEU A 1 101 ? -12.944 15.543 10.830 1.00 87.50 101 LEU A C 1
ATOM 817 O O . LEU A 1 101 ? -14.090 15.479 11.270 1.00 87.50 101 LEU A O 1
ATOM 821 N N . ASP A 1 102 ? -12.409 14.559 10.102 1.00 88.69 102 ASP A N 1
ATOM 822 C CA . ASP A 1 102 ? -13.130 13.330 9.773 1.00 88.69 102 ASP A CA 1
ATOM 823 C C . ASP A 1 102 ? -13.047 12.298 10.909 1.00 88.69 102 ASP A C 1
ATOM 825 O O . ASP A 1 102 ? -12.029 12.159 11.592 1.00 88.69 102 ASP A O 1
ATOM 829 N N . ASN A 1 103 ? -14.099 11.488 11.059 1.00 89.81 103 ASN A N 1
ATOM 830 C CA . ASN A 1 103 ? -14.104 10.372 12.009 1.00 89.81 103 ASN A CA 1
ATOM 831 C C . ASN A 1 103 ? -13.033 9.317 11.664 1.00 89.81 103 ASN A C 1
ATOM 833 O O . ASN A 1 103 ? -12.917 8.888 10.513 1.00 89.81 103 ASN A O 1
ATOM 837 N N . LYS A 1 104 ? -12.298 8.826 12.672 1.00 90.56 104 LYS A N 1
ATOM 838 C CA . LYS A 1 104 ? -11.410 7.655 12.542 1.00 90.56 104 LYS A CA 1
ATOM 839 C C . LYS A 1 104 ? -12.218 6.374 12.768 1.00 90.56 104 LYS A C 1
ATOM 841 O O . LYS A 1 104 ? -12.616 6.078 13.890 1.00 90.56 104 LYS A O 1
ATOM 846 N N . ASN A 1 105 ? -12.455 5.614 11.703 1.00 91.50 105 ASN A N 1
ATOM 847 C CA . ASN A 1 105 ? -13.213 4.361 11.736 1.00 91.50 105 ASN A CA 1
ATOM 848 C C . ASN A 1 105 ? -12.267 3.171 11.734 1.00 91.50 105 ASN A C 1
ATOM 850 O O . ASN A 1 105 ? -11.276 3.199 11.010 1.00 91.50 105 ASN A O 1
ATOM 854 N N . PHE A 1 106 ? -12.615 2.113 12.462 1.00 93.44 106 PHE A N 1
ATOM 855 C CA . PHE A 1 106 ? -11.810 0.899 12.572 1.00 93.44 106 PHE A CA 1
ATOM 856 C C . PHE A 1 106 ? -12.578 -0.323 12.066 1.00 93.44 106 PHE A C 1
ATOM 858 O O . PHE A 1 106 ? -13.798 -0.427 12.227 1.00 93.44 106 PHE A O 1
ATOM 865 N N . ALA A 1 107 ? -11.858 -1.266 11.470 1.00 94.75 107 ALA A N 1
ATOM 866 C CA . ALA A 1 107 ? -12.405 -2.550 11.061 1.00 94.75 107 ALA A CA 1
ATOM 867 C C . ALA A 1 107 ? -11.345 -3.648 11.150 1.00 94.75 107 ALA A C 1
ATOM 869 O O . ALA A 1 107 ? -10.159 -3.394 10.950 1.00 94.75 107 ALA A O 1
ATOM 870 N N . TYR A 1 108 ? -11.787 -4.880 11.395 1.00 95.56 108 TYR A N 1
ATOM 871 C CA . TYR A 1 108 ? -10.959 -6.058 11.155 1.00 95.56 108 TYR A CA 1
ATOM 872 C C . TYR A 1 108 ? -10.998 -6.436 9.680 1.00 95.56 108 TYR A C 1
ATOM 874 O O . TYR A 1 108 ? -12.081 -6.492 9.087 1.00 95.56 108 TYR A O 1
ATOM 882 N N . PHE A 1 109 ? -9.837 -6.780 9.134 1.00 94.94 109 PHE A N 1
ATOM 883 C CA . PHE A 1 109 ? -9.680 -7.360 7.807 1.00 94.94 109 PHE A CA 1
ATOM 884 C C . PHE A 1 109 ? -8.877 -8.679 7.893 1.00 94.94 109 PHE A C 1
ATOM 886 O O . PHE A 1 109 ? -7.966 -8.772 8.725 1.00 94.94 109 PHE A O 1
ATOM 893 N N . PRO A 1 110 ? -9.208 -9.723 7.107 1.00 95.06 110 PRO A N 1
ATOM 894 C CA . PRO A 1 110 ? -8.518 -11.014 7.192 1.00 95.06 110 PRO A CA 1
ATOM 895 C C . PRO A 1 110 ? -7.072 -10.952 6.673 1.00 95.06 110 PRO A C 1
ATOM 897 O O . PRO A 1 110 ? -6.815 -10.410 5.597 1.00 95.06 110 PRO A O 1
ATOM 900 N N . LYS A 1 111 ? -6.125 -11.516 7.435 1.00 94.00 111 LYS A N 1
ATOM 901 C CA . LYS A 1 111 ? -4.672 -11.456 7.170 1.00 94.00 111 LYS A CA 1
ATOM 902 C C . LYS A 1 111 ? -4.229 -12.207 5.907 1.00 94.00 111 LYS A C 1
ATOM 904 O O . LYS A 1 111 ? -3.204 -11.858 5.323 1.00 94.00 111 LYS A O 1
ATOM 909 N N . ASP A 1 112 ? -4.999 -13.205 5.483 1.00 92.69 112 ASP A N 1
ATOM 910 C CA . ASP A 1 112 ? -4.735 -14.066 4.322 1.00 92.69 112 ASP A CA 1
ATOM 911 C C . ASP A 1 112 ? -5.079 -13.405 2.975 1.00 92.69 112 ASP A C 1
ATOM 913 O O . ASP A 1 112 ? -4.738 -13.928 1.914 1.00 92.69 112 ASP A O 1
ATOM 917 N N . LYS A 1 113 ? -5.768 -12.258 2.988 1.00 94.12 113 LYS A N 1
ATOM 918 C CA . LYS A 1 113 ? -6.186 -11.559 1.768 1.00 94.12 113 LYS A CA 1
ATOM 919 C C . LYS A 1 113 ? -5.072 -10.685 1.209 1.00 94.12 113 LYS A C 1
ATOM 921 O O . LYS A 1 113 ? -4.305 -10.072 1.945 1.00 94.12 113 LYS A O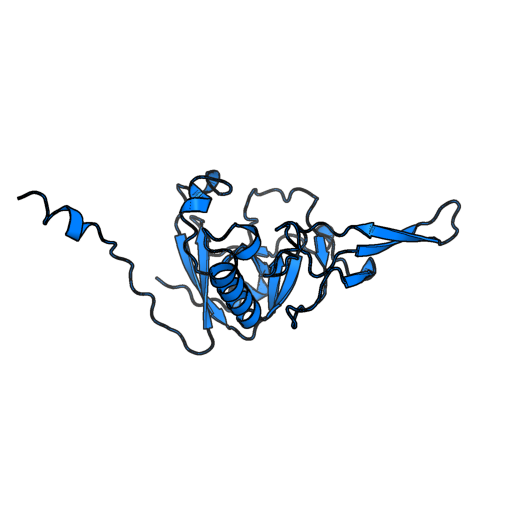 1
ATOM 926 N N . LEU A 1 114 ? -5.034 -10.581 -0.117 1.00 93.94 114 LEU A N 1
ATOM 927 C CA . LEU A 1 114 ? -4.205 -9.599 -0.808 1.00 93.94 114 LEU A CA 1
ATOM 928 C C . LEU A 1 114 ? -4.785 -8.198 -0.627 1.00 93.94 114 LEU A C 1
ATOM 930 O O . LEU A 1 114 ? -5.999 -8.018 -0.655 1.00 93.94 114 LEU A O 1
ATOM 934 N N . ILE A 1 115 ? -3.919 -7.208 -0.496 1.00 93.19 115 ILE A N 1
ATOM 935 C CA . ILE A 1 115 ? -4.261 -5.787 -0.496 1.00 93.19 115 ILE A CA 1
ATOM 936 C C . ILE A 1 115 ? -3.322 -5.045 -1.435 1.00 93.19 115 ILE A C 1
ATOM 938 O O . ILE A 1 115 ? -2.256 -5.555 -1.783 1.00 93.19 115 ILE A O 1
ATOM 942 N N . TRP A 1 116 ? -3.705 -3.834 -1.818 1.00 92.88 116 TRP A N 1
ATOM 943 C CA . TRP A 1 116 ? -2.840 -2.957 -2.592 1.00 92.88 116 TRP A CA 1
ATOM 944 C C . TRP A 1 116 ? -2.091 -2.025 -1.657 1.00 92.88 116 TRP A C 1
ATOM 946 O O . TRP A 1 116 ? -2.708 -1.309 -0.873 1.00 92.88 116 TRP A O 1
ATOM 956 N N . VAL A 1 117 ? -0.768 -2.034 -1.740 1.00 93.69 117 VAL A N 1
ATOM 957 C CA . VAL A 1 117 ? 0.126 -1.199 -0.930 1.00 93.69 117 VAL A CA 1
ATOM 958 C C . VAL A 1 117 ? 1.071 -0.432 -1.840 1.00 93.69 117 VAL A C 1
ATOM 960 O O . VAL A 1 117 ? 1.308 -0.856 -2.970 1.00 93.69 117 VAL A O 1
ATOM 963 N N . ARG A 1 118 ? 1.641 0.677 -1.361 1.00 93.12 118 ARG A N 1
ATOM 964 C CA . ARG A 1 118 ? 2.667 1.398 -2.127 1.00 93.12 118 ARG A CA 1
ATOM 965 C C . ARG A 1 118 ? 3.839 0.481 -2.481 1.00 93.12 118 ARG A C 1
ATOM 967 O O . ARG A 1 118 ? 4.251 -0.353 -1.663 1.00 93.12 118 ARG A O 1
ATOM 974 N N . ASN A 1 119 ? 4.373 0.675 -3.681 1.00 94.06 119 ASN A N 1
ATOM 975 C CA . ASN A 1 119 ? 5.509 -0.017 -4.276 1.00 94.06 119 ASN A CA 1
ATOM 976 C C . ASN A 1 119 ? 6.824 0.402 -3.601 1.00 94.06 119 ASN A C 1
ATOM 978 O O . ASN A 1 119 ? 7.674 1.060 -4.196 1.00 94.06 119 ASN A O 1
ATOM 982 N N . ILE A 1 120 ? 6.972 0.041 -2.329 1.00 94.06 120 ILE A N 1
ATOM 983 C CA . ILE A 1 120 ? 8.118 0.415 -1.508 1.00 94.06 120 ILE A CA 1
ATOM 984 C C . ILE A 1 120 ? 8.508 -0.702 -0.536 1.00 94.06 120 ILE A C 1
ATOM 986 O O . ILE A 1 120 ? 7.679 -1.244 0.207 1.00 94.06 120 ILE A O 1
ATOM 990 N N . SER A 1 121 ? 9.799 -1.023 -0.557 1.00 94.00 121 SER A N 1
ATOM 991 C CA . SER A 1 121 ? 10.489 -1.924 0.359 1.00 94.00 121 SER A CA 1
ATOM 992 C C . SER A 1 121 ? 10.528 -1.349 1.778 1.00 94.00 121 SER A C 1
ATOM 994 O O . SER A 1 121 ? 10.695 -0.143 1.938 1.00 94.00 121 SER A O 1
ATOM 996 N N . PRO A 1 122 ? 10.459 -2.190 2.829 1.00 94.00 122 PRO A N 1
ATOM 997 C CA . PRO A 1 122 ? 10.668 -1.724 4.202 1.00 94.00 122 PRO A CA 1
ATOM 998 C C . PRO A 1 122 ? 12.114 -1.277 4.487 1.00 94.00 122 PRO A C 1
ATOM 1000 O O . PRO A 1 122 ? 12.369 -0.597 5.479 1.00 94.00 122 PRO A O 1
ATOM 1003 N N . TYR A 1 123 ? 13.057 -1.682 3.635 1.00 92.44 123 TYR A N 1
ATOM 1004 C CA . TYR A 1 123 ? 14.471 -1.330 3.719 1.00 92.44 123 TYR A CA 1
ATOM 1005 C C . TYR A 1 123 ? 14.801 -0.137 2.827 1.00 92.44 123 TYR A C 1
ATOM 1007 O O . TYR A 1 123 ? 14.291 -0.049 1.705 1.00 92.44 123 TYR A O 1
ATOM 1015 N N . LEU A 1 124 ? 15.704 0.705 3.321 1.00 89.62 124 LEU A N 1
ATOM 1016 C CA . LEU A 1 124 ? 16.259 1.853 2.615 1.00 89.62 124 LEU A CA 1
ATOM 1017 C C . LEU A 1 124 ? 17.528 1.467 1.840 1.00 89.62 124 LEU A C 1
ATOM 1019 O O . LEU A 1 124 ? 18.145 0.434 2.116 1.00 89.62 124 LEU A O 1
ATOM 1023 N N . ASP A 1 125 ? 17.905 2.286 0.860 1.00 87.94 125 ASP A N 1
ATOM 1024 C CA . ASP A 1 125 ? 19.181 2.160 0.154 1.00 87.94 125 ASP A CA 1
ATOM 1025 C C . ASP A 1 125 ? 20.365 2.660 1.001 1.00 87.94 125 ASP A C 1
ATOM 1027 O O . ASP A 1 125 ? 20.209 3.153 2.118 1.00 87.94 125 ASP A O 1
ATOM 1031 N N . GLU A 1 126 ? 21.576 2.556 0.452 1.00 84.25 126 GLU A N 1
ATOM 1032 C CA . GLU A 1 126 ? 22.818 2.997 1.106 1.00 84.25 126 GLU A CA 1
ATOM 1033 C C . GLU A 1 126 ? 22.854 4.505 1.422 1.00 84.25 126 GLU A C 1
ATOM 1035 O O . GLU A 1 126 ? 23.673 4.958 2.222 1.00 84.25 126 GLU A O 1
ATOM 1040 N N . LYS A 1 127 ? 21.979 5.296 0.794 1.00 85.50 127 LYS A N 1
ATOM 1041 C CA . LYS A 1 127 ? 21.812 6.739 1.003 1.00 85.50 127 LYS A CA 1
ATOM 1042 C C . LYS A 1 127 ? 20.581 7.060 1.859 1.00 85.50 127 LYS A C 1
ATOM 1044 O O . LYS A 1 127 ? 20.204 8.229 1.943 1.00 85.50 127 LYS A O 1
ATOM 1049 N N . ASN A 1 128 ? 19.983 6.060 2.510 1.00 80.75 128 ASN A N 1
ATOM 1050 C CA . ASN A 1 128 ? 18.734 6.153 3.272 1.00 80.75 128 ASN A CA 1
ATOM 1051 C C . ASN A 1 128 ? 17.513 6.567 2.427 1.00 80.75 128 ASN A C 1
ATOM 1053 O O . ASN A 1 128 ? 16.548 7.126 2.946 1.00 80.75 128 ASN A O 1
ATOM 1057 N N . GLY A 1 129 ? 17.552 6.308 1.123 1.00 84.44 129 GLY A N 1
ATOM 1058 C CA . GLY A 1 129 ? 16.451 6.528 0.201 1.00 84.44 129 GLY A CA 1
ATOM 1059 C C . GLY A 1 129 ? 15.470 5.349 0.159 1.00 84.44 129 GLY A C 1
ATOM 1060 O O . GLY A 1 129 ? 15.866 4.199 0.366 1.00 84.44 129 GLY A O 1
ATOM 1061 N N . PRO A 1 130 ? 14.184 5.600 -0.128 1.00 87.31 130 PRO A N 1
ATOM 1062 C CA . PRO A 1 130 ? 13.200 4.545 -0.360 1.00 87.31 130 PRO A CA 1
ATOM 1063 C C . PRO A 1 130 ? 13.566 3.694 -1.587 1.00 87.31 130 PRO A C 1
ATOM 1065 O O . PRO A 1 130 ? 13.935 4.235 -2.631 1.00 87.31 130 PRO A O 1
ATOM 1068 N N . ILE A 1 131 ? 13.412 2.366 -1.491 1.00 90.88 131 ILE A N 1
ATOM 1069 C CA . ILE A 1 131 ? 13.638 1.441 -2.615 1.00 90.88 131 ILE A CA 1
ATOM 1070 C C . ILE A 1 131 ? 12.303 0.852 -3.076 1.00 90.88 131 ILE A C 1
ATOM 1072 O O . ILE A 1 131 ? 11.592 0.283 -2.246 1.00 90.88 131 ILE A O 1
ATOM 1076 N N . PRO A 1 132 ? 11.939 0.908 -4.366 1.00 94.06 132 PRO A N 1
ATOM 1077 C CA . PRO A 1 132 ? 10.743 0.228 -4.830 1.00 94.06 132 PRO A CA 1
ATOM 1078 C C . PRO A 1 132 ? 10.947 -1.287 -4.949 1.00 94.06 132 PRO A C 1
ATOM 1080 O O . PRO A 1 132 ? 12.058 -1.776 -5.185 1.00 94.06 132 PRO A O 1
ATOM 1083 N N . PHE A 1 133 ? 9.855 -2.045 -4.832 1.00 94.81 133 PHE A N 1
ATOM 1084 C CA . PHE A 1 133 ? 9.882 -3.463 -5.193 1.00 94.81 133 PHE A CA 1
ATOM 1085 C C . PHE A 1 133 ? 10.031 -3.612 -6.704 1.00 94.81 133 PHE A C 1
ATOM 1087 O O . PHE A 1 133 ? 10.919 -4.324 -7.151 1.00 94.81 133 PHE A O 1
ATOM 1094 N N . VAL A 1 134 ? 9.225 -2.880 -7.475 1.00 92.69 134 VAL A N 1
ATOM 1095 C CA . VAL A 1 134 ? 9.309 -2.781 -8.936 1.00 92.69 134 VAL A CA 1
ATOM 1096 C C . VAL A 1 134 ? 9.933 -1.445 -9.304 1.00 92.69 134 VAL A C 1
ATOM 1098 O O . VAL A 1 134 ? 9.344 -0.402 -9.046 1.00 92.69 134 VAL A O 1
ATOM 1101 N N . GLY A 1 135 ? 11.124 -1.461 -9.888 1.00 90.12 135 GLY A N 1
ATOM 1102 C CA . GLY A 1 135 ? 11.859 -0.240 -10.233 1.00 90.12 135 GLY A CA 1
ATOM 1103 C C . GLY A 1 135 ? 11.680 0.178 -11.684 1.00 90.12 135 GLY A C 1
ATOM 1104 O O . GLY A 1 135 ? 11.876 1.347 -12.009 1.00 90.12 135 GLY A O 1
ATOM 1105 N N . PHE A 1 136 ? 11.305 -0.760 -12.557 1.00 89.25 136 PHE A N 1
ATOM 1106 C CA . PHE A 1 136 ? 11.315 -0.535 -13.995 1.00 89.25 136 PHE A CA 1
ATOM 1107 C C . PHE A 1 136 ? 10.162 -1.232 -14.706 1.00 89.25 136 PHE A C 1
ATOM 1109 O O . PHE A 1 136 ? 9.743 -2.331 -14.346 1.00 89.25 136 PHE A O 1
ATOM 1116 N N . VAL A 1 137 ? 9.706 -0.585 -15.769 1.00 87.12 137 VAL A N 1
ATOM 1117 C CA . VAL A 1 137 ? 8.662 -1.042 -16.673 1.00 87.12 137 VAL A CA 1
ATOM 1118 C C . VAL A 1 137 ? 9.252 -1.150 -18.069 1.00 87.12 137 VAL A C 1
ATOM 1120 O O . VAL A 1 137 ? 9.730 -0.162 -18.632 1.00 87.12 137 VAL A O 1
ATOM 1123 N N . ASN A 1 138 ? 9.166 -2.335 -18.656 1.00 87.56 138 ASN A N 1
ATOM 1124 C CA . ASN A 1 138 ? 9.439 -2.562 -20.062 1.00 87.56 138 ASN A CA 1
ATOM 1125 C C . ASN A 1 138 ? 8.217 -2.133 -20.872 1.00 87.56 138 ASN A C 1
ATOM 1127 O O . ASN A 1 138 ? 7.216 -2.849 -20.966 1.00 87.56 138 ASN A O 1
ATOM 1131 N N . LYS A 1 139 ? 8.317 -0.954 -21.476 1.00 84.00 139 LYS A N 1
ATOM 1132 C CA . LYS A 1 139 ? 7.323 -0.412 -22.389 1.00 84.00 139 LYS A CA 1
ATOM 1133 C C . LYS A 1 139 ? 7.796 -0.599 -23.829 1.00 84.00 139 LYS A C 1
ATOM 1135 O O . LYS A 1 139 ? 8.891 -0.164 -24.182 1.00 84.00 139 LYS A O 1
ATOM 1140 N N . PRO A 1 140 ? 7.012 -1.238 -24.705 1.00 81.62 140 PRO A N 1
ATOM 1141 C CA . PRO A 1 140 ? 7.345 -1.252 -26.115 1.00 81.62 140 PRO A CA 1
ATOM 1142 C C . PRO A 1 140 ? 7.143 0.148 -26.716 1.00 81.62 140 PRO A C 1
ATOM 1144 O O . PRO A 1 140 ? 6.060 0.728 -26.662 1.00 81.62 140 PRO A O 1
ATOM 1147 N N . TYR A 1 141 ? 8.200 0.687 -27.309 1.00 82.38 141 TYR A N 1
ATOM 1148 C CA . TYR A 1 141 ? 8.205 1.955 -28.029 1.00 82.38 141 TYR A CA 1
ATOM 1149 C C . TYR A 1 141 ? 8.128 1.679 -29.536 1.00 82.38 141 TYR A C 1
ATOM 1151 O O . TYR A 1 141 ? 8.855 0.823 -30.035 1.00 82.38 141 TYR A O 1
ATOM 1159 N N . TYR A 1 142 ? 7.247 2.374 -30.268 1.00 84.56 142 TYR A N 1
ATOM 1160 C CA . TYR A 1 142 ? 6.980 2.103 -31.693 1.00 84.56 142 TYR A CA 1
ATOM 1161 C C . TYR A 1 142 ? 7.279 3.296 -32.626 1.00 84.56 142 TYR A C 1
ATOM 1163 O O . TYR A 1 142 ? 6.359 3.853 -33.232 1.00 84.56 142 TYR A O 1
ATOM 1171 N N . PRO A 1 143 ? 8.542 3.726 -32.783 1.00 83.81 143 PRO A N 1
ATOM 1172 C CA . PRO A 1 143 ? 8.924 4.705 -33.790 1.00 83.81 143 PRO A CA 1
ATOM 1173 C C . PRO A 1 143 ? 8.749 4.104 -35.190 1.00 83.81 143 PRO A C 1
ATOM 1175 O O . PRO A 1 143 ? 9.252 3.020 -35.491 1.00 83.81 143 PRO A O 1
ATOM 1178 N N . ASN A 1 144 ? 8.022 4.811 -36.059 1.00 87.31 144 ASN A N 1
ATOM 1179 C CA . ASN A 1 144 ? 7.757 4.402 -37.446 1.00 87.31 144 ASN A CA 1
ATOM 1180 C C . ASN A 1 144 ? 7.140 2.990 -37.582 1.00 87.31 144 ASN A C 1
ATOM 1182 O O . ASN A 1 144 ? 7.379 2.301 -38.571 1.00 87.31 144 ASN A O 1
ATOM 1186 N N . GLY A 1 145 ? 6.366 2.543 -36.584 1.00 84.12 145 GLY A N 1
ATOM 1187 C CA . GLY A 1 145 ? 5.714 1.227 -36.581 1.00 84.12 145 GLY A CA 1
ATOM 1188 C C . GLY A 1 145 ? 6.626 0.043 -36.231 1.00 84.12 145 GLY A C 1
ATOM 1189 O O . GLY A 1 145 ? 6.163 -1.095 -36.234 1.00 84.12 145 GLY A O 1
ATOM 1190 N N . ILE A 1 146 ? 7.897 0.282 -35.899 1.00 84.06 146 ILE A N 1
ATOM 1191 C CA . ILE A 1 146 ? 8.859 -0.762 -35.517 1.00 84.06 146 ILE A CA 1
ATOM 1192 C C . ILE A 1 146 ? 8.916 -0.856 -33.992 1.00 84.06 146 ILE A C 1
ATOM 1194 O O . ILE A 1 146 ? 9.090 0.158 -33.328 1.00 84.06 146 ILE A O 1
ATOM 1198 N N . LYS A 1 147 ? 8.796 -2.064 -33.429 1.00 84.88 147 LYS A N 1
ATOM 1199 C CA . LYS A 1 147 ? 8.850 -2.298 -31.977 1.00 84.88 147 LYS A CA 1
ATOM 1200 C C . LYS A 1 147 ? 10.288 -2.226 -31.456 1.00 84.88 147 LYS A C 1
ATOM 1202 O O . LYS A 1 147 ? 11.118 -3.045 -31.842 1.00 84.88 147 LYS A O 1
ATOM 1207 N N . PHE A 1 148 ? 10.547 -1.328 -30.513 1.00 81.44 148 PHE A N 1
ATOM 1208 C CA . PHE A 1 148 ? 11.784 -1.248 -29.737 1.00 81.44 148 PHE A CA 1
ATOM 1209 C C . PHE A 1 148 ? 11.488 -1.431 -28.244 1.00 81.44 148 PHE A C 1
ATOM 1211 O O . PHE A 1 148 ? 10.457 -0.957 -27.762 1.00 81.44 148 PHE A O 1
ATOM 1218 N N . PRO A 1 149 ? 12.364 -2.106 -27.486 1.00 79.62 149 PRO A N 1
ATOM 1219 C CA . PRO A 1 149 ? 12.253 -2.128 -26.035 1.00 79.62 149 PRO A CA 1
ATOM 1220 C C . PRO A 1 149 ? 12.632 -0.753 -25.467 1.00 79.62 149 PRO A C 1
ATOM 1222 O O . PRO A 1 149 ? 13.688 -0.214 -25.795 1.00 79.62 149 PRO A O 1
ATOM 1225 N N . GLN A 1 150 ? 11.784 -0.195 -24.608 1.00 84.25 150 GLN A N 1
ATOM 1226 C CA . GLN A 1 150 ? 12.094 0.976 -23.795 1.00 84.25 150 GLN A CA 1
ATOM 1227 C C . GLN A 1 150 ? 11.895 0.618 -22.323 1.00 84.25 150 GLN A C 1
ATOM 1229 O O . GLN A 1 150 ? 10.848 0.112 -21.933 1.00 84.25 150 GLN A O 1
ATOM 1234 N N . GLU A 1 151 ? 12.901 0.894 -21.505 1.00 85.94 151 GLU A N 1
ATOM 1235 C CA . GLU A 1 151 ? 12.807 0.760 -20.055 1.00 85.94 151 GLU A CA 1
ATOM 1236 C C . GLU A 1 151 ? 12.465 2.124 -19.450 1.00 85.94 151 GLU A C 1
ATOM 1238 O O . GLU A 1 151 ? 13.111 3.129 -19.759 1.00 85.94 151 GLU A O 1
ATOM 1243 N N . ILE A 1 152 ? 11.427 2.172 -18.618 1.00 85.19 152 ILE A N 1
ATOM 1244 C CA . ILE A 1 152 ? 10.964 3.383 -17.932 1.00 85.19 152 ILE A CA 1
ATOM 1245 C C . ILE A 1 152 ? 10.978 3.111 -16.432 1.00 85.19 152 ILE A C 1
ATOM 1247 O O . ILE A 1 152 ? 10.578 2.036 -15.999 1.00 85.19 152 ILE A O 1
ATOM 1251 N N . ALA A 1 153 ? 11.426 4.073 -15.626 1.00 82.19 153 ALA A N 1
ATOM 1252 C CA . ALA A 1 153 ? 11.381 3.939 -14.174 1.00 82.19 153 ALA A CA 1
ATOM 1253 C C . ALA A 1 153 ? 9.926 3.861 -13.679 1.00 82.19 153 ALA A C 1
ATOM 1255 O O . ALA A 1 153 ? 9.102 4.707 -14.034 1.00 82.19 153 ALA A O 1
ATOM 1256 N N . ALA A 1 154 ? 9.627 2.869 -12.844 1.00 76.75 154 ALA A N 1
ATOM 1257 C CA . ALA A 1 154 ? 8.357 2.765 -12.140 1.00 76.75 154 ALA A CA 1
ATOM 1258 C C . ALA A 1 154 ? 8.353 3.740 -10.946 1.00 76.75 154 ALA A C 1
ATOM 1260 O O . ALA A 1 154 ? 9.265 3.691 -10.111 1.00 76.75 154 ALA A O 1
ATOM 1261 N N . PRO A 1 155 ? 7.361 4.639 -10.832 1.00 74.50 155 PRO A N 1
ATOM 1262 C CA . PRO A 1 155 ? 7.234 5.503 -9.668 1.00 74.50 155 PRO A CA 1
ATOM 1263 C C . PRO A 1 155 ? 7.040 4.710 -8.367 1.00 74.50 155 PRO A C 1
ATOM 1265 O O . PRO A 1 155 ? 6.245 3.777 -8.291 1.00 74.50 155 PRO A O 1
ATOM 1268 N N . GLN A 1 156 ? 7.693 5.145 -7.289 1.00 72.88 156 GLN A N 1
ATOM 1269 C CA . GLN A 1 156 ? 7.486 4.583 -5.941 1.00 72.88 156 GLN A CA 1
ATOM 1270 C C . GLN A 1 156 ? 6.072 4.839 -5.396 1.00 72.88 156 GLN A C 1
ATOM 1272 O O . GLN A 1 156 ? 5.615 4.164 -4.476 1.00 72.88 156 GLN A O 1
ATOM 1277 N N . ILE A 1 157 ? 5.377 5.823 -5.973 1.00 73.38 157 ILE A N 1
ATOM 1278 C CA . ILE A 1 157 ? 3.976 6.122 -5.676 1.00 73.38 157 ILE A CA 1
ATOM 1279 C C . ILE A 1 157 ? 3.011 5.113 -6.317 1.00 73.38 157 ILE A C 1
ATOM 1281 O O . ILE A 1 157 ? 1.822 5.171 -6.035 1.00 73.38 157 ILE A O 1
ATOM 1285 N N . ASP A 1 158 ? 3.471 4.180 -7.147 1.00 87.62 158 ASP A N 1
ATOM 1286 C CA . ASP A 1 158 ? 2.594 3.134 -7.676 1.00 87.62 158 ASP A CA 1
ATOM 1287 C C . ASP A 1 158 ? 2.232 2.106 -6.593 1.00 87.62 158 ASP A C 1
ATOM 1289 O O . ASP A 1 158 ? 2.824 2.061 -5.512 1.00 87.62 158 ASP A O 1
ATOM 1293 N N . PHE A 1 159 ? 1.230 1.280 -6.873 1.00 90.44 159 PHE A N 1
ATOM 1294 C CA . PHE A 1 159 ? 0.737 0.235 -5.986 1.00 90.44 159 PHE A CA 1
ATOM 1295 C C . PHE A 1 159 ? 1.108 -1.152 -6.500 1.00 90.44 159 PHE A C 1
ATOM 1297 O O . PHE A 1 159 ? 1.081 -1.408 -7.697 1.00 90.44 159 PHE A O 1
ATOM 1304 N N . VAL A 1 160 ? 1.397 -2.063 -5.579 1.00 93.25 160 VAL A N 1
ATOM 1305 C CA . VAL A 1 160 ? 1.617 -3.498 -5.820 1.00 93.25 160 VAL A CA 1
ATOM 1306 C C . VAL A 1 160 ? 0.693 -4.304 -4.912 1.00 93.25 160 VAL A C 1
ATOM 1308 O O . VAL A 1 160 ? 0.176 -3.775 -3.921 1.00 93.25 160 VAL A O 1
ATOM 1311 N N . GLN A 1 161 ? 0.487 -5.583 -5.215 1.00 94.06 161 GLN A N 1
ATOM 1312 C CA . GLN A 1 161 ? -0.266 -6.471 -4.335 1.00 94.06 161 GLN A CA 1
ATOM 1313 C C . GLN A 1 161 ? 0.642 -7.062 -3.258 1.00 94.06 161 GLN A C 1
ATOM 1315 O O . GLN A 1 161 ? 1.800 -7.399 -3.500 1.00 94.06 161 GLN A O 1
ATOM 1320 N N . MET A 1 162 ? 0.110 -7.231 -2.054 1.00 95.69 162 MET A N 1
ATOM 1321 C CA . MET A 1 162 ? 0.813 -7.868 -0.943 1.00 95.69 162 MET A CA 1
ATOM 1322 C C . MET A 1 162 ? -0.197 -8.600 -0.051 1.00 95.69 162 MET A C 1
ATOM 1324 O O . MET A 1 162 ? -1.271 -8.049 0.203 1.00 95.69 162 MET A O 1
ATOM 1328 N N . PRO A 1 163 ? 0.102 -9.814 0.451 1.00 95.31 163 PRO A N 1
ATOM 1329 C CA . PRO A 1 163 ? -0.693 -10.415 1.520 1.00 95.31 163 PRO A CA 1
ATOM 1330 C C . PRO A 1 163 ? -0.784 -9.465 2.717 1.00 95.31 163 PRO A C 1
ATOM 1332 O O . PRO A 1 163 ? 0.217 -8.859 3.099 1.00 95.31 163 PRO A O 1
ATOM 1335 N N . PHE A 1 164 ? -1.958 -9.327 3.328 1.00 95.25 164 PHE A N 1
ATOM 1336 C CA . PHE A 1 164 ? -2.147 -8.366 4.414 1.00 95.25 164 PHE A CA 1
ATOM 1337 C C . PHE A 1 164 ? -1.210 -8.653 5.598 1.00 95.25 164 PHE A C 1
ATOM 1339 O O . PHE A 1 164 ? -0.611 -7.732 6.149 1.00 95.25 164 PHE A O 1
ATOM 1346 N N . GLU A 1 165 ? -0.970 -9.925 5.917 1.00 95.50 165 GLU A N 1
ATOM 1347 C CA . GLU A 1 165 ? 0.042 -10.320 6.902 1.00 95.50 165 GLU A CA 1
ATOM 1348 C C . GLU A 1 165 ? 1.447 -9.793 6.575 1.00 95.50 165 GLU A C 1
ATOM 1350 O O . GLU A 1 165 ? 2.137 -9.275 7.454 1.00 95.50 165 GLU A O 1
ATOM 1355 N N . LYS A 1 166 ? 1.850 -9.839 5.299 1.00 96.12 166 LYS A N 1
ATOM 1356 C CA . LYS A 1 166 ? 3.121 -9.264 4.850 1.00 96.12 166 LYS A CA 1
ATOM 1357 C C . LYS A 1 166 ? 3.121 -7.746 4.978 1.00 96.12 166 LYS A C 1
ATOM 1359 O O . LYS A 1 166 ? 4.110 -7.184 5.424 1.00 96.12 166 LYS A O 1
ATOM 1364 N N . ALA A 1 167 ? 2.027 -7.054 4.688 1.00 96.12 167 ALA A N 1
ATOM 1365 C CA . ALA A 1 167 ? 1.986 -5.603 4.881 1.00 96.12 167 ALA A CA 1
ATOM 1366 C C . ALA A 1 167 ? 2.185 -5.195 6.356 1.00 96.12 167 ALA A C 1
ATOM 1368 O O . ALA A 1 167 ? 2.826 -4.181 6.636 1.00 96.12 167 ALA A O 1
ATOM 1369 N N . ILE A 1 168 ? 1.703 -6.013 7.296 1.00 94.94 168 ILE A N 1
ATOM 1370 C CA . ILE A 1 168 ? 1.949 -5.834 8.734 1.00 94.94 168 ILE A CA 1
ATOM 1371 C C . ILE A 1 168 ? 3.421 -6.105 9.064 1.00 94.94 168 ILE A C 1
ATOM 1373 O O . ILE A 1 168 ? 4.061 -5.273 9.700 1.00 94.94 168 ILE A O 1
ATOM 1377 N N . GLU A 1 169 ? 3.987 -7.218 8.586 1.00 95.38 169 GLU A N 1
ATOM 1378 C CA . GLU A 1 169 ? 5.414 -7.533 8.759 1.00 95.38 169 GLU A CA 1
ATOM 1379 C C . GLU A 1 169 ? 6.306 -6.398 8.225 1.00 95.38 169 GLU A C 1
ATOM 1381 O O . GLU A 1 169 ? 7.257 -5.982 8.888 1.00 95.38 169 GLU A O 1
ATOM 1386 N N . ARG A 1 170 ? 5.951 -5.835 7.062 1.00 95.00 170 ARG A N 1
ATOM 1387 C CA . ARG A 1 170 ? 6.628 -4.687 6.449 1.00 95.00 170 ARG A CA 1
ATOM 1388 C C . ARG A 1 170 ? 6.663 -3.501 7.405 1.00 95.00 170 ARG A C 1
ATOM 1390 O O . ARG A 1 170 ? 7.722 -2.914 7.602 1.00 95.00 170 ARG A O 1
ATOM 1397 N N . LEU A 1 171 ? 5.526 -3.158 8.010 1.00 93.81 171 LEU A N 1
ATOM 1398 C CA . LEU A 1 171 ? 5.449 -2.056 8.965 1.00 93.81 171 LEU A CA 1
ATOM 1399 C C . LEU A 1 171 ? 6.294 -2.284 10.214 1.00 93.81 171 LEU A C 1
ATOM 1401 O O . LEU A 1 171 ? 6.930 -1.345 10.684 1.00 93.81 171 LEU A O 1
ATOM 1405 N N . GLU A 1 172 ? 6.323 -3.503 10.745 1.00 93.00 172 GLU A N 1
ATOM 1406 C CA . GLU A 1 172 ? 7.148 -3.816 11.915 1.00 93.00 172 GLU A CA 1
ATOM 1407 C C . GLU A 1 172 ? 8.647 -3.693 11.607 1.00 93.00 172 GLU A C 1
ATOM 1409 O O . GLU A 1 172 ? 9.413 -3.214 12.445 1.00 93.00 172 GLU A O 1
ATOM 1414 N N . ILE A 1 173 ? 9.071 -4.040 10.387 1.00 94.38 173 ILE A N 1
ATOM 1415 C CA . ILE A 1 173 ? 10.442 -3.779 9.927 1.00 94.38 173 ILE A CA 1
ATOM 1416 C C . ILE A 1 173 ? 10.691 -2.269 9.852 1.00 94.38 173 ILE A C 1
ATOM 1418 O O . ILE A 1 173 ? 11.659 -1.799 10.439 1.00 94.38 173 ILE A O 1
ATOM 1422 N N . VAL A 1 174 ? 9.814 -1.493 9.208 1.00 92.88 174 VAL A N 1
ATOM 1423 C CA . VAL A 1 174 ? 9.979 -0.028 9.095 1.00 92.88 174 VAL A CA 1
ATOM 1424 C C . VAL A 1 174 ? 10.098 0.619 10.478 1.00 92.88 174 VAL A C 1
ATOM 1426 O O . VAL A 1 174 ? 11.027 1.389 10.711 1.00 92.88 174 VAL A O 1
ATOM 1429 N N . LYS A 1 175 ? 9.221 0.259 11.427 1.00 90.75 175 LYS A N 1
ATOM 1430 C CA . LYS A 1 175 ? 9.276 0.754 12.814 1.00 90.75 175 LYS A CA 1
ATOM 1431 C C . LYS A 1 175 ? 10.624 0.466 13.474 1.00 90.75 175 LYS A C 1
ATOM 1433 O O . LYS A 1 175 ? 11.179 1.341 14.134 1.00 90.75 175 LYS A O 1
ATOM 1438 N N . ARG A 1 176 ? 11.136 -0.758 13.312 1.00 90.94 176 ARG A N 1
ATOM 1439 C CA . ARG A 1 176 ? 12.389 -1.200 13.935 1.00 90.94 176 ARG A CA 1
ATOM 1440 C C . ARG A 1 176 ? 13.618 -0.543 13.310 1.00 90.94 176 ARG A C 1
ATOM 1442 O O . ARG A 1 176 ? 14.501 -0.120 14.045 1.00 90.94 176 ARG A O 1
ATOM 1449 N N . GLU A 1 177 ? 13.683 -0.486 11.983 1.00 89.00 177 GLU A N 1
ATOM 1450 C CA . GLU A 1 177 ? 14.883 -0.054 11.257 1.00 89.00 177 GLU A CA 1
ATOM 1451 C C . GLU A 1 177 ? 14.970 1.473 11.108 1.00 89.00 177 GLU A C 1
ATOM 1453 O O . GLU A 1 177 ? 16.068 2.022 11.084 1.00 89.00 177 GLU A O 1
ATOM 1458 N N . GLN A 1 178 ? 13.833 2.173 11.007 1.00 86.62 178 GLN A N 1
ATOM 1459 C CA . GLN A 1 178 ? 13.805 3.609 10.688 1.00 86.62 178 GLN A CA 1
ATOM 1460 C C . GLN A 1 178 ? 13.550 4.504 11.916 1.00 86.62 178 GLN A C 1
ATOM 1462 O O . GLN A 1 178 ? 13.727 5.717 11.838 1.00 86.62 178 GLN A O 1
ATOM 1467 N N . GLY A 1 179 ? 13.184 3.928 13.071 1.00 74.06 179 GLY A N 1
ATOM 1468 C CA . GLY A 1 179 ? 13.267 4.589 14.383 1.00 74.06 179 GLY A CA 1
ATOM 1469 C C . GLY A 1 179 ? 12.425 5.860 14.578 1.00 74.06 179 GLY A C 1
ATOM 1470 O O . GLY A 1 179 ? 12.713 6.640 15.486 1.00 74.06 179 GLY A O 1
ATOM 1471 N N . GLY A 1 180 ? 11.399 6.083 13.753 1.00 78.94 180 GLY A N 1
ATOM 1472 C CA . GLY A 1 180 ? 10.612 7.317 13.726 1.00 78.94 180 GLY A CA 1
ATOM 1473 C C . GLY A 1 180 ? 9.114 7.106 13.500 1.00 78.94 180 GLY A C 1
ATOM 1474 O O . GLY A 1 180 ? 8.586 6.000 13.623 1.00 78.94 180 GLY A O 1
ATOM 1475 N N . GLN A 1 181 ? 8.420 8.204 13.188 1.00 86.06 181 GLN A N 1
ATOM 1476 C CA . GLN A 1 181 ? 7.017 8.162 12.779 1.00 86.06 181 GLN A CA 1
ATOM 1477 C C . GLN A 1 181 ? 6.882 7.466 11.421 1.00 86.06 181 GLN A C 1
ATOM 1479 O O . GLN A 1 181 ? 7.693 7.672 10.522 1.00 86.06 181 GLN A O 1
ATOM 1484 N N . ILE A 1 182 ? 5.857 6.627 11.286 1.00 89.25 182 ILE A N 1
ATOM 1485 C CA . ILE A 1 182 ? 5.621 5.862 10.061 1.00 89.25 182 ILE A CA 1
ATOM 1486 C C . ILE A 1 182 ? 4.987 6.758 9.006 1.00 89.25 182 ILE A C 1
ATOM 1488 O O . ILE A 1 182 ? 3.816 7.110 9.119 1.00 89.25 182 ILE A O 1
ATOM 1492 N N . GLU A 1 183 ? 5.747 7.059 7.957 1.00 89.88 183 GLU A N 1
ATOM 1493 C CA . GLU A 1 183 ? 5.261 7.845 6.826 1.00 89.88 183 GLU A CA 1
ATOM 1494 C C . GLU A 1 183 ? 4.045 7.201 6.131 1.00 89.88 183 GLU A C 1
ATOM 1496 O O . GLU A 1 183 ? 3.874 5.974 6.115 1.00 89.88 183 GLU A O 1
ATOM 1501 N N . GLU A 1 184 ? 3.221 8.042 5.489 1.00 89.81 184 GLU A N 1
ATOM 1502 C CA . GLU A 1 184 ? 2.013 7.643 4.744 1.00 89.81 184 GLU A CA 1
ATOM 1503 C C . GLU A 1 184 ? 2.298 6.477 3.788 1.00 89.81 184 GLU A C 1
ATOM 1505 O O 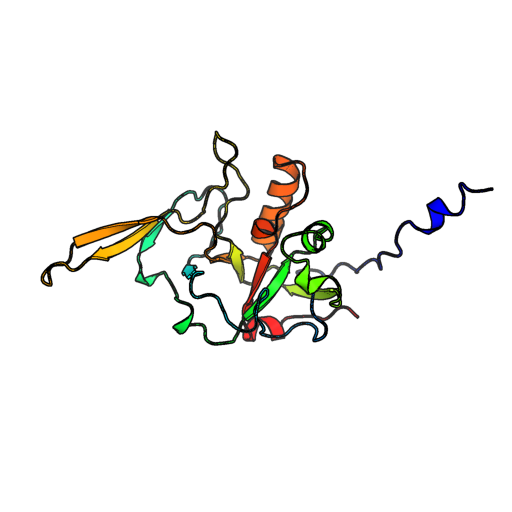. GLU A 1 184 ? 1.557 5.498 3.764 1.00 89.81 184 GLU A O 1
ATOM 1510 N N . ILE A 1 185 ? 3.421 6.534 3.067 1.00 89.88 185 ILE A N 1
ATOM 1511 C CA . ILE A 1 185 ? 3.776 5.562 2.028 1.00 89.88 185 ILE A CA 1
ATOM 1512 C C . ILE A 1 185 ? 3.908 4.121 2.545 1.00 89.88 185 ILE A C 1
ATOM 1514 O O . ILE A 1 185 ? 3.728 3.173 1.783 1.00 89.88 185 ILE A O 1
ATOM 1518 N N . TYR A 1 186 ? 4.186 3.920 3.835 1.00 92.25 186 TYR A N 1
ATOM 1519 C CA . TYR A 1 186 ? 4.328 2.581 4.407 1.00 92.25 186 TYR A CA 1
ATOM 1520 C C . TYR A 1 186 ? 3.020 2.024 4.970 1.00 92.25 186 TYR A C 1
ATOM 1522 O O . TYR A 1 186 ? 2.845 0.800 4.993 1.00 92.25 186 TYR A O 1
ATOM 1530 N N . CYS A 1 187 ? 2.112 2.896 5.416 1.00 91.88 187 CYS A N 1
ATOM 1531 C CA . CYS A 1 187 ? 0.870 2.513 6.086 1.00 91.88 187 CYS A CA 1
ATOM 1532 C C . CYS A 1 187 ? -0.391 2.674 5.225 1.00 91.88 187 CYS A C 1
ATOM 1534 O O . CYS A 1 187 ? -1.422 2.106 5.581 1.00 91.88 187 CYS A O 1
ATOM 1536 N N . GLU A 1 188 ? -0.325 3.391 4.103 1.00 92.00 188 GLU A N 1
ATOM 1537 C CA . GLU A 1 188 ? -1.423 3.526 3.145 1.00 92.00 188 GLU A CA 1
ATOM 1538 C C . GLU A 1 188 ? -1.663 2.220 2.375 1.00 92.00 188 GLU A C 1
ATOM 1540 O O . GLU A 1 188 ? -0.735 1.574 1.872 1.00 92.00 188 GLU A O 1
ATOM 1545 N N . LEU A 1 189 ? -2.939 1.856 2.253 1.00 91.38 189 LEU A N 1
ATOM 1546 C CA . LEU A 1 189 ? -3.396 0.739 1.439 1.00 91.38 189 LEU A CA 1
ATOM 1547 C C . LEU A 1 189 ? -4.711 1.059 0.727 1.00 91.38 189 LEU A C 1
ATOM 1549 O O . LEU A 1 189 ? -5.501 1.892 1.177 1.00 91.38 189 LEU A O 1
ATOM 1553 N N . TYR A 1 190 ? -4.988 0.320 -0.342 1.00 89.50 190 TYR A N 1
ATOM 1554 C CA . TYR A 1 190 ? -6.289 0.311 -0.997 1.00 89.50 190 TYR A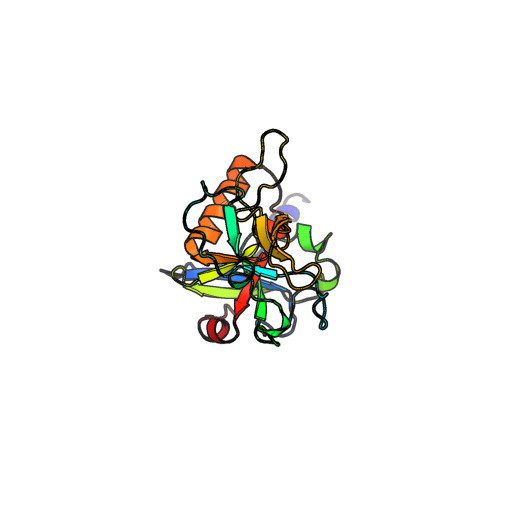 CA 1
ATOM 1555 C C . TYR A 1 190 ? -6.945 -1.067 -0.923 1.00 89.50 190 TYR A C 1
ATOM 1557 O O . TYR A 1 190 ? -6.322 -2.100 -1.181 1.00 89.50 190 TYR A O 1
ATOM 1565 N N . LEU A 1 191 ? -8.241 -1.055 -0.610 1.00 88.19 191 LEU A N 1
ATOM 1566 C CA . LEU A 1 191 ? -9.124 -2.213 -0.716 1.00 88.19 191 LEU A CA 1
ATOM 1567 C C . LEU A 1 191 ? -10.072 -2.057 -1.895 1.00 88.19 191 LEU A C 1
ATOM 1569 O O . LEU A 1 191 ? -10.679 -1.002 -2.067 1.00 88.19 191 LEU A O 1
ATOM 1573 N N . LEU A 1 192 ? -10.268 -3.132 -2.646 1.00 84.56 192 LEU A N 1
ATOM 1574 C CA . LEU A 1 192 ? -11.318 -3.247 -3.647 1.00 84.56 192 LEU A CA 1
ATOM 1575 C C . LEU A 1 192 ? -12.714 -3.272 -3.010 1.00 84.56 192 LEU A C 1
ATOM 1577 O O . LEU A 1 192 ? -12.890 -3.695 -1.869 1.00 84.56 192 LEU A O 1
ATOM 1581 N N . LYS A 1 193 ? -13.744 -2.928 -3.787 1.00 83.38 193 LYS A N 1
ATOM 1582 C CA . LYS A 1 193 ? -15.150 -2.988 -3.361 1.00 83.38 193 LYS A CA 1
ATOM 1583 C C . LYS A 1 193 ? -15.531 -4.374 -2.850 1.00 83.38 193 LYS A C 1
ATOM 1585 O O . LYS A 1 193 ? -16.140 -4.476 -1.794 1.00 83.38 193 LYS A O 1
ATOM 1590 N N . SER A 1 194 ? -15.127 -5.421 -3.566 1.00 84.94 194 SER A N 1
ATOM 1591 C CA . SER A 1 194 ? -15.343 -6.811 -3.150 1.00 84.94 194 SER A CA 1
ATOM 1592 C C . SER A 1 194 ? -14.645 -7.146 -1.831 1.00 84.94 194 SER A C 1
ATOM 1594 O O . SER A 1 194 ? -15.109 -7.996 -1.086 1.00 84.94 194 SER A O 1
ATOM 1596 N N . GLN A 1 195 ? -13.547 -6.463 -1.507 1.00 88.81 195 GLN A N 1
ATOM 1597 C CA . GLN A 1 195 ? -12.811 -6.682 -0.265 1.00 88.81 195 GLN A CA 1
ATOM 1598 C C . GLN A 1 195 ? -13.449 -5.962 0.924 1.00 88.81 195 GLN A C 1
ATOM 1600 O O . GLN A 1 195 ? -13.300 -6.421 2.054 1.00 88.81 195 GLN A O 1
ATOM 1605 N N . LEU A 1 196 ? -14.208 -4.885 0.692 1.00 88.25 196 LEU A N 1
ATOM 1606 C CA . LEU A 1 196 ? -14.960 -4.211 1.755 1.00 88.25 196 LEU A CA 1
ATOM 1607 C C . LEU A 1 196 ? -16.013 -5.117 2.397 1.00 88.25 196 LEU A C 1
ATOM 1609 O O . LEU A 1 196 ? -16.289 -4.981 3.584 1.00 88.25 196 LEU A O 1
ATOM 1613 N N . GLU A 1 197 ? -16.555 -6.073 1.643 1.00 87.25 197 GLU A N 1
ATOM 1614 C CA . GLU A 1 197 ? -17.525 -7.056 2.143 1.00 87.25 197 GLU A CA 1
ATOM 1615 C C . GLU A 1 197 ? -16.919 -8.003 3.195 1.00 87.25 197 GLU A C 1
ATOM 1617 O O . GLU A 1 197 ? -17.647 -8.623 3.966 1.00 87.25 197 GLU A O 1
ATOM 1622 N N . HIS A 1 198 ? -15.587 -8.094 3.274 1.00 89.19 198 HIS A N 1
ATOM 1623 C CA . HIS A 1 198 ? -14.881 -8.893 4.278 1.00 89.19 198 HIS A CA 1
ATOM 1624 C C . HIS A 1 198 ? -14.598 -8.133 5.582 1.00 89.19 198 HIS A C 1
ATOM 1626 O O . HIS A 1 198 ? -14.055 -8.717 6.524 1.00 89.19 198 HIS A O 1
ATOM 1632 N N . LEU A 1 199 ? -14.937 -6.843 5.659 1.00 92.50 199 LEU A N 1
ATOM 1633 C CA . LEU A 1 199 ? -14.678 -6.039 6.845 1.00 92.50 199 LEU A CA 1
ATOM 1634 C C . LEU A 1 199 ? -15.648 -6.374 7.976 1.00 92.50 199 LEU A C 1
ATOM 1636 O O . LEU A 1 199 ? -16.863 -6.417 7.803 1.00 92.50 199 LEU A O 1
ATOM 1640 N N . THR A 1 200 ? -15.107 -6.526 9.182 1.00 94.25 200 THR A N 1
ATOM 1641 C CA . THR A 1 200 ? -15.910 -6.500 10.411 1.00 94.25 200 THR A CA 1
ATOM 1642 C C . THR A 1 200 ? -15.712 -5.153 11.094 1.00 94.25 200 THR A C 1
ATOM 1644 O O . THR A 1 200 ? -14.660 -4.918 11.687 1.00 94.25 200 THR A O 1
ATOM 1647 N N . ILE A 1 201 ? -16.706 -4.267 10.999 1.00 92.56 201 ILE A N 1
ATOM 1648 C CA . ILE A 1 201 ? -16.645 -2.916 11.575 1.00 92.56 201 ILE A CA 1
ATOM 1649 C C . ILE A 1 201 ? -16.563 -2.976 13.103 1.00 92.56 201 ILE A C 1
ATOM 1651 O O . ILE A 1 201 ? -17.355 -3.667 13.747 1.00 92.56 201 ILE A O 1
ATOM 1655 N N . ILE A 1 202 ? -15.636 -2.209 13.674 1.00 90.12 202 ILE A N 1
ATOM 1656 C CA . ILE A 1 202 ? -15.468 -2.054 15.119 1.00 90.12 202 ILE A CA 1
ATOM 1657 C C . ILE A 1 202 ? -16.261 -0.815 15.543 1.00 90.12 202 ILE A C 1
ATOM 1659 O O . ILE A 1 202 ? -15.960 0.296 15.110 1.00 90.12 202 ILE A O 1
ATOM 1663 N N . ARG A 1 203 ? -17.300 -1.022 16.356 1.00 78.38 203 ARG A N 1
ATOM 1664 C CA . ARG A 1 203 ? -18.146 0.044 16.917 1.00 78.38 203 ARG A CA 1
ATOM 1665 C C . ARG A 1 203 ? -17.672 0.429 18.306 1.00 78.38 203 ARG A C 1
ATOM 1667 O O . ARG A 1 203 ? -17.401 -0.477 19.124 1.00 78.38 203 ARG A O 1
#

Radius of gyration: 19.11 Å; chains: 1; bounding box: 42×34×81 Å

Foldseek 3Di:
DCVVVVVVPPDPPVPDDDDPQWAKKKDFAQVAWALADQQDNDPPQPAWEQAAEDDDLVQFQAEEEPVSIDGCVNVPRFKTKIWGPDPCVVVCVDVNVVSVPGDIWMWIAGQQDKWKAFQWHLDADPVRHTTGSHQWYFYFDQDVHDTDTDIDTDDSNYIYIYRNNVLVVSVVSNCVPVVDDDDCRSTIIMDGNVRVVRIDTDD

Sequence (203 aa):
MITKLLTLIKSNVKQIPEKEGCAIIHRYSNDGFTCKPLKSDVHRYGENFIDIVITDFKMRNEKVNEDEIKTTVYMEQKWSGCFLDVDTTHLLDGVLSFRSLDNKNFAYFPKDKLIWVRNISPYLDEKNGPIPFVGFVNKPYYPNGIKFPQEIAAPQIDFVQMPFEKAIERLEIVKREQGGQIEEIYCELYLLKSQLEHLTIIR

pLDDT: mean 81.54, std 16.01, range [29.81, 96.12]